Protein AF-A0A091N987-F1 (afdb_monomer)

Structure (mmCIF, N/CA/C/O backbone):
data_AF-A0A091N987-F1
#
_entry.id   AF-A0A091N987-F1
#
loop_
_atom_site.group_PDB
_atom_site.id
_atom_site.type_symbol
_atom_site.label_atom_id
_atom_site.label_alt_id
_atom_site.label_comp_id
_atom_site.label_asym_id
_atom_site.label_entity_id
_atom_site.label_seq_id
_atom_site.pdbx_PDB_ins_code
_atom_site.Cartn_x
_atom_site.Cartn_y
_atom_site.Cartn_z
_atom_site.occupancy
_atom_site.B_iso_or_equiv
_atom_site.auth_seq_id
_atom_site.auth_comp_id
_atom_site.auth_asym_id
_atom_site.auth_atom_id
_atom_site.pdbx_PDB_model_num
ATOM 1 N N . TYR A 1 1 ? -5.502 6.933 13.161 1.00 69.44 1 TYR A N 1
ATOM 2 C CA . TYR A 1 1 ? -4.085 6.944 12.750 1.00 69.44 1 TYR A CA 1
ATOM 3 C C . TYR A 1 1 ? -3.777 5.893 11.693 1.00 69.44 1 TYR A C 1
ATOM 5 O O . TYR A 1 1 ? -3.738 6.288 10.545 1.00 69.44 1 TYR A O 1
ATOM 13 N N . LEU A 1 2 ? -3.686 4.589 11.997 1.00 75.12 2 LEU A N 1
ATOM 14 C CA . LEU A 1 2 ? -3.289 3.563 11.003 1.00 75.12 2 LEU A CA 1
ATOM 15 C C . LEU A 1 2 ? -4.100 3.561 9.692 1.00 75.12 2 LEU A C 1
ATOM 17 O O . LEU A 1 2 ? -3.549 3.370 8.620 1.00 75.12 2 LEU A O 1
ATOM 21 N N . LEU A 1 3 ? -5.414 3.793 9.765 1.00 78.06 3 LEU A N 1
ATOM 22 C CA . LEU A 1 3 ? -6.260 3.843 8.570 1.00 78.06 3 LEU A CA 1
ATOM 23 C C . LEU A 1 3 ? -6.067 5.134 7.753 1.00 78.06 3 LEU A C 1
ATOM 25 O O . LEU A 1 3 ? -6.148 5.104 6.532 1.00 78.06 3 LEU A O 1
ATOM 29 N N . LEU A 1 4 ? -5.785 6.254 8.426 1.00 81.31 4 LEU A N 1
ATOM 30 C CA . LEU A 1 4 ? -5.434 7.509 7.760 1.00 81.31 4 LEU A CA 1
ATOM 31 C C . LEU A 1 4 ? -4.081 7.364 7.058 1.00 81.31 4 LEU A C 1
ATOM 33 O O . LEU A 1 4 ? -3.958 7.756 5.908 1.00 81.31 4 LEU A O 1
ATOM 37 N N . ASP A 1 5 ? -3.113 6.748 7.736 1.00 81.69 5 ASP A N 1
ATOM 38 C CA . ASP A 1 5 ? -1.786 6.449 7.198 1.00 81.69 5 ASP A CA 1
ATOM 39 C C . ASP A 1 5 ? -1.873 5.550 5.957 1.00 81.69 5 ASP A C 1
ATOM 41 O O . ASP A 1 5 ? -1.311 5.877 4.920 1.00 81.69 5 ASP A O 1
ATOM 45 N N . LEU A 1 6 ? -2.703 4.499 6.003 1.00 84.06 6 LEU A N 1
ATOM 46 C CA . LEU A 1 6 ? -2.979 3.644 4.846 1.00 84.06 6 LEU A CA 1
ATOM 47 C C . LEU A 1 6 ? -3.574 4.431 3.662 1.00 84.06 6 LEU A C 1
ATOM 49 O O . LEU A 1 6 ? -3.127 4.269 2.529 1.00 84.06 6 LEU A O 1
ATOM 53 N N . CYS A 1 7 ? -4.555 5.307 3.907 1.00 87.50 7 CYS A N 1
ATOM 54 C CA . CYS A 1 7 ? -5.141 6.152 2.860 1.00 87.50 7 CYS A CA 1
ATOM 55 C C . CYS A 1 7 ? -4.136 7.164 2.288 1.00 87.50 7 CYS A C 1
ATOM 57 O O . CYS A 1 7 ? -4.110 7.377 1.076 1.00 87.50 7 CYS A O 1
ATOM 59 N N . LEU A 1 8 ? -3.310 7.777 3.140 1.00 85.81 8 LEU A N 1
ATOM 60 C CA . LEU A 1 8 ? -2.264 8.711 2.722 1.00 85.81 8 LEU A CA 1
ATOM 61 C C . LEU A 1 8 ? -1.187 8.000 1.903 1.00 85.81 8 LEU A C 1
ATOM 63 O O . LEU A 1 8 ? -0.788 8.518 0.864 1.00 85.81 8 LEU A O 1
ATOM 67 N N . ALA A 1 9 ? -0.762 6.807 2.317 1.00 85.19 9 ALA A N 1
ATOM 68 C CA . ALA A 1 9 ? 0.214 6.001 1.595 1.00 85.19 9 ALA A CA 1
ATOM 69 C C . ALA A 1 9 ? -0.302 5.578 0.210 1.00 85.19 9 ALA A C 1
ATOM 71 O O . ALA A 1 9 ? 0.408 5.736 -0.785 1.00 85.19 9 ALA A O 1
ATOM 72 N N . ASP A 1 10 ? -1.547 5.100 0.113 1.00 88.62 10 ASP A N 1
ATOM 73 C CA . ASP A 1 10 ? -2.155 4.729 -1.171 1.00 88.62 10 ASP A CA 1
ATOM 74 C C . ASP A 1 10 ? -2.411 5.940 -2.082 1.00 88.62 10 ASP A C 1
ATOM 76 O O . ASP A 1 10 ? -2.217 5.859 -3.302 1.00 88.62 10 ASP A O 1
ATOM 80 N N . GLY A 1 11 ? -2.795 7.079 -1.499 1.00 87.50 11 GLY A N 1
ATOM 81 C CA . GLY A 1 11 ? -2.931 8.350 -2.208 1.00 87.50 11 GLY A CA 1
ATOM 82 C C . GLY A 1 11 ? -1.591 8.848 -2.746 1.00 87.50 11 GLY A C 1
ATOM 83 O O . GLY A 1 11 ? -1.483 9.163 -3.930 1.00 87.50 11 GLY A O 1
ATOM 84 N N . LEU A 1 12 ? -0.548 8.836 -1.913 1.00 88.38 12 LEU A N 1
ATOM 85 C CA . LEU A 1 12 ? 0.810 9.229 -2.286 1.00 88.38 12 LEU A CA 1
ATOM 86 C C . LEU A 1 12 ? 1.377 8.321 -3.380 1.00 88.38 12 LEU A C 1
ATOM 88 O O . LEU A 1 12 ? 1.923 8.819 -4.363 1.00 88.38 12 LEU A O 1
ATOM 92 N N . ARG A 1 13 ? 1.196 7.000 -3.262 1.00 87.88 13 ARG A N 1
ATOM 93 C CA . ARG A 1 13 ? 1.586 6.035 -4.300 1.00 87.88 13 ARG A CA 1
ATOM 94 C C . ARG A 1 13 ? 0.896 6.340 -5.626 1.00 87.88 13 ARG A C 1
ATOM 96 O O . ARG A 1 13 ? 1.547 6.329 -6.670 1.00 87.88 13 ARG A O 1
ATOM 103 N N . SER A 1 14 ? -0.408 6.605 -5.590 1.00 89.44 14 SER A N 1
ATOM 104 C CA . SER A 1 14 ? -1.183 6.928 -6.789 1.00 89.44 14 SER A CA 1
ATOM 105 C C . SER A 1 14 ? -0.692 8.232 -7.408 1.00 89.44 14 SER A C 1
ATOM 107 O O . SER A 1 14 ? -0.330 8.238 -8.575 1.00 89.44 14 SER A O 1
ATOM 109 N N . LEU A 1 15 ? -0.542 9.301 -6.629 1.00 89.06 15 LEU A N 1
ATOM 110 C CA . LEU A 1 15 ? -0.019 10.580 -7.119 1.00 89.06 15 LEU A CA 1
ATOM 111 C C . LEU A 1 15 ? 1.391 10.455 -7.713 1.00 89.06 15 LEU A C 1
ATOM 113 O O . LEU A 1 15 ? 1.663 11.020 -8.770 1.00 89.06 15 LEU A O 1
ATOM 117 N N . ALA A 1 16 ? 2.274 9.692 -7.067 1.00 86.69 16 ALA A N 1
ATOM 118 C CA . ALA A 1 16 ? 3.661 9.545 -7.493 1.00 86.69 16 ALA A CA 1
ATOM 119 C C . ALA A 1 16 ? 3.829 8.640 -8.722 1.00 86.69 16 ALA A C 1
ATOM 121 O O . ALA A 1 16 ? 4.692 8.908 -9.550 1.00 86.69 16 ALA A O 1
ATOM 122 N N . CYS A 1 17 ? 3.043 7.564 -8.851 1.00 86.56 17 CYS A N 1
ATOM 123 C CA . CYS A 1 17 ? 3.271 6.537 -9.876 1.00 86.56 17 CYS A CA 1
ATOM 124 C C . CYS A 1 17 ? 2.273 6.601 -11.042 1.00 86.56 17 CYS A C 1
ATOM 126 O O . CYS A 1 17 ? 2.644 6.310 -12.179 1.00 86.56 17 CYS A O 1
ATOM 128 N N . PHE A 1 18 ? 1.021 6.992 -10.790 1.00 88.81 18 PHE A N 1
ATOM 129 C CA . PHE A 1 18 ? -0.044 7.028 -11.795 1.00 88.81 18 PHE A CA 1
ATOM 130 C C . PHE A 1 18 ? 0.274 7.879 -13.036 1.00 88.81 18 PHE A C 1
ATOM 132 O O . PHE A 1 18 ? 0.099 7.357 -14.138 1.00 88.81 18 PHE A O 1
ATOM 139 N N . PRO A 1 19 ? 0.766 9.135 -12.932 1.00 88.56 19 PRO A N 1
ATOM 140 C CA . PRO A 1 19 ? 1.016 9.953 -14.121 1.00 88.56 19 PRO A CA 1
ATOM 141 C C . PRO A 1 19 ? 2.066 9.318 -15.040 1.00 88.56 19 PRO A C 1
ATOM 143 O O . PRO A 1 19 ? 1.874 9.257 -16.252 1.00 88.56 19 PRO A O 1
ATOM 146 N N . PHE A 1 20 ? 3.135 8.758 -14.473 1.00 86.62 20 PHE A N 1
ATOM 147 C CA . PHE A 1 20 ? 4.188 8.109 -15.253 1.00 86.62 20 PHE A CA 1
ATOM 148 C C . PHE A 1 20 ? 3.725 6.802 -15.900 1.00 86.62 20 PHE A C 1
ATOM 150 O O . PHE A 1 20 ? 4.054 6.535 -17.057 1.00 86.62 20 PHE A O 1
ATOM 157 N N . VAL A 1 21 ? 2.932 5.998 -15.185 1.00 86.38 21 VAL A N 1
ATOM 158 C CA . VAL A 1 21 ? 2.343 4.773 -15.745 1.00 86.38 21 VAL A CA 1
ATOM 159 C C . VAL A 1 21 ? 1.379 5.120 -16.881 1.00 86.38 21 VAL A C 1
ATOM 161 O O . VAL A 1 21 ? 1.446 4.504 -17.943 1.00 86.38 21 VAL A O 1
ATOM 164 N N . MET A 1 22 ? 0.545 6.147 -16.712 1.00 86.94 22 MET A N 1
ATOM 165 C CA . MET A 1 22 ? -0.399 6.595 -17.737 1.00 86.94 22 MET A CA 1
ATOM 166 C C . MET A 1 22 ? 0.312 7.078 -19.010 1.00 86.94 22 MET A C 1
ATOM 168 O O . MET A 1 22 ? -0.078 6.704 -20.119 1.00 86.94 22 MET A O 1
ATOM 172 N N . LEU A 1 23 ? 1.395 7.852 -18.871 1.00 85.75 23 LEU A N 1
ATOM 173 C CA . LEU A 1 23 ? 2.216 8.280 -20.011 1.00 85.75 23 LEU A CA 1
ATOM 174 C C . LEU A 1 23 ? 2.894 7.094 -20.719 1.00 85.75 23 LEU A C 1
ATOM 176 O O . LEU A 1 23 ? 2.969 7.076 -21.952 1.00 85.75 23 LEU A O 1
ATOM 180 N N . SER A 1 24 ? 3.344 6.086 -19.968 1.00 85.00 24 SER A N 1
ATOM 181 C CA . SER A 1 24 ? 3.941 4.874 -20.542 1.00 85.00 24 SER A CA 1
ATOM 182 C C . SER A 1 24 ? 2.921 4.044 -21.329 1.00 85.00 24 SER A C 1
ATOM 184 O O . SER A 1 24 ? 3.224 3.582 -22.429 1.00 85.00 24 SER A O 1
ATOM 186 N N . VAL A 1 25 ? 1.689 3.913 -20.826 1.00 85.31 25 VAL A N 1
ATOM 187 C CA . VAL A 1 25 ? 0.603 3.218 -21.538 1.00 85.31 25 VAL A CA 1
ATOM 188 C C . VAL A 1 25 ? 0.228 3.961 -22.822 1.00 85.31 25 VAL A C 1
ATOM 190 O O . VAL A 1 25 ? 0.094 3.331 -23.871 1.00 85.31 25 VAL A O 1
ATOM 193 N N . ARG A 1 26 ? 0.134 5.299 -22.780 1.00 85.06 26 ARG A N 1
ATOM 194 C CA . ARG A 1 26 ? -0.160 6.125 -23.967 1.00 85.06 26 ARG A CA 1
ATOM 195 C C . ARG A 1 26 ? 0.921 6.021 -25.047 1.00 85.06 26 ARG A C 1
ATOM 197 O O . ARG A 1 26 ? 0.608 6.115 -26.227 1.00 85.06 26 ARG A O 1
ATOM 204 N N . SER A 1 27 ? 2.168 5.790 -24.647 1.00 82.75 27 SER A N 1
ATOM 205 C CA . SER A 1 27 ? 3.315 5.623 -25.550 1.00 82.75 27 SER A CA 1
ATOM 206 C C . SER A 1 27 ? 3.473 4.187 -26.079 1.00 82.75 27 SER A C 1
ATOM 208 O O . SER A 1 27 ? 4.545 3.821 -26.554 1.00 82.75 27 SER A O 1
ATOM 210 N N . GLY A 1 28 ? 2.441 3.341 -25.969 1.00 78.25 28 GLY A N 1
ATOM 211 C CA . GLY A 1 28 ? 2.478 1.961 -26.466 1.00 78.25 28 GLY A CA 1
ATOM 212 C C . GLY A 1 28 ? 3.362 1.028 -25.633 1.00 78.25 28 GLY A C 1
ATOM 213 O O . GLY A 1 28 ? 4.026 0.159 -26.189 1.00 78.25 28 GLY A O 1
ATOM 214 N N . ALA A 1 29 ? 3.405 1.225 -24.309 1.00 71.50 29 ALA A N 1
ATOM 215 C CA . ALA A 1 29 ? 4.274 0.504 -23.369 1.00 71.50 29 ALA A CA 1
ATOM 216 C C . ALA A 1 29 ? 5.789 0.724 -23.579 1.00 71.50 29 ALA A C 1
ATOM 218 O O . ALA A 1 29 ? 6.605 0.067 -22.929 1.00 71.50 29 ALA A O 1
ATOM 219 N N . ALA A 1 30 ? 6.181 1.684 -24.423 1.00 75.75 30 ALA A N 1
ATOM 220 C CA . ALA A 1 30 ? 7.545 2.195 -24.466 1.00 75.75 30 ALA A CA 1
ATOM 221 C C . ALA A 1 30 ? 7.786 3.171 -23.299 1.00 75.75 30 ALA A C 1
ATOM 223 O O . ALA A 1 30 ? 6.877 3.885 -22.869 1.00 75.75 30 ALA A O 1
ATOM 224 N N . TRP A 1 31 ? 9.010 3.198 -22.763 1.00 80.94 31 TRP A N 1
ATOM 225 C CA . TRP A 1 31 ? 9.389 4.074 -21.651 1.00 80.94 31 TRP A CA 1
ATOM 226 C C . TRP A 1 31 ? 10.141 5.324 -22.149 1.00 80.94 31 TRP A C 1
ATOM 228 O O . TRP A 1 31 ? 11.323 5.211 -22.480 1.00 80.94 31 TRP A O 1
ATOM 238 N N . PRO A 1 32 ? 9.514 6.519 -22.180 1.00 78.81 32 PRO A N 1
ATOM 239 C CA . PRO A 1 32 ? 10.134 7.716 -22.759 1.00 78.81 32 PRO A CA 1
ATOM 240 C C . PRO A 1 32 ? 11.010 8.511 -21.772 1.00 78.81 32 PRO A C 1
ATOM 242 O O . PRO A 1 32 ? 11.855 9.293 -22.191 1.00 78.81 32 PRO A O 1
ATOM 245 N N . HIS A 1 33 ? 10.859 8.315 -20.456 1.00 79.38 33 HIS A N 1
ATOM 246 C CA . HIS A 1 33 ? 11.466 9.169 -19.416 1.00 79.38 33 HIS A CA 1
ATOM 247 C C . HIS A 1 33 ? 12.903 8.780 -19.011 1.00 79.38 33 HIS A C 1
ATOM 249 O O . HIS A 1 33 ? 13.384 9.178 -17.947 1.00 79.38 33 HIS A O 1
ATOM 255 N N . GLY A 1 34 ? 13.583 7.969 -19.825 1.00 81.69 34 GLY A N 1
ATOM 256 C CA . GLY A 1 34 ? 14.953 7.515 -19.581 1.00 81.69 34 GLY A CA 1
ATOM 257 C C . GLY A 1 34 ? 15.096 6.383 -18.542 1.00 81.69 34 GLY A C 1
ATOM 258 O O . GLY A 1 34 ? 14.175 6.091 -17.773 1.00 81.69 34 GLY A O 1
ATOM 259 N N . PRO A 1 35 ? 16.264 5.716 -18.491 1.00 77.44 35 PRO A N 1
ATOM 260 C CA . PRO A 1 35 ? 16.459 4.476 -17.731 1.00 77.44 35 PRO A CA 1
ATOM 261 C C . PRO A 1 35 ? 16.496 4.670 -16.208 1.00 77.44 35 PRO A C 1
ATOM 263 O O . PRO A 1 35 ? 16.167 3.742 -15.469 1.00 77.44 35 PRO A O 1
ATOM 266 N N . LEU A 1 36 ? 16.892 5.852 -15.721 1.00 77.50 36 LEU A N 1
ATOM 267 C CA . LEU A 1 36 ? 16.917 6.161 -14.287 1.00 77.50 36 LEU A CA 1
ATOM 268 C C . LEU A 1 36 ? 15.492 6.218 -13.721 1.00 77.50 36 LEU A C 1
ATOM 270 O O . LEU A 1 36 ? 15.192 5.542 -12.740 1.00 77.50 36 LEU A O 1
ATOM 274 N N . SER A 1 37 ? 14.602 6.954 -14.388 1.00 79.75 37 SER A N 1
ATOM 275 C CA . SER A 1 37 ? 13.204 7.134 -13.983 1.00 79.75 37 SER A CA 1
ATOM 276 C C . SER A 1 37 ? 12.448 5.806 -13.927 1.00 79.75 37 SER A C 1
ATOM 278 O O . SER A 1 37 ? 11.686 5.575 -12.993 1.00 79.75 37 SER A O 1
ATOM 280 N N . CYS A 1 38 ? 12.717 4.892 -14.870 1.00 82.69 38 CYS A N 1
ATOM 281 C CA . CYS A 1 38 ? 12.143 3.543 -14.861 1.00 82.69 38 CYS A CA 1
ATOM 282 C C . CYS A 1 38 ? 12.546 2.759 -13.602 1.00 82.69 38 CYS A C 1
ATOM 284 O O . CYS A 1 38 ? 11.712 2.097 -12.987 1.00 82.69 38 CYS A O 1
ATOM 286 N N . LYS A 1 39 ? 13.824 2.833 -13.207 1.00 78.69 39 LYS A N 1
ATOM 287 C CA . LYS A 1 39 ? 14.345 2.132 -12.023 1.00 78.69 39 LYS A CA 1
ATOM 288 C C . LYS A 1 39 ? 13.800 2.729 -10.731 1.00 78.69 39 LYS A C 1
ATOM 290 O O . LYS A 1 39 ? 13.402 1.982 -9.843 1.00 78.69 39 LYS A O 1
ATOM 295 N N . VAL A 1 40 ? 13.758 4.059 -10.641 1.00 81.88 40 VAL A N 1
ATOM 296 C CA . VAL A 1 40 ? 13.227 4.770 -9.470 1.00 81.88 40 VAL A CA 1
ATOM 297 C C . VAL A 1 40 ? 11.745 4.460 -9.278 1.00 81.88 40 VAL A C 1
ATOM 299 O O . VAL A 1 40 ? 11.340 4.128 -8.169 1.00 81.88 40 VAL A O 1
ATOM 302 N N . LEU A 1 41 ? 10.938 4.489 -10.341 1.00 83.56 41 LEU A N 1
ATOM 303 C CA . LEU A 1 41 ? 9.511 4.175 -10.234 1.00 83.56 41 LEU A CA 1
ATOM 304 C C . LEU A 1 41 ? 9.246 2.706 -9.913 1.00 83.56 41 LEU A C 1
ATOM 306 O O . LEU A 1 41 ? 8.360 2.423 -9.110 1.00 83.56 41 LEU A O 1
ATOM 310 N N . ALA A 1 42 ? 10.035 1.777 -10.460 1.00 80.62 42 ALA A N 1
ATOM 311 C CA . ALA A 1 42 ? 9.957 0.372 -10.068 1.00 80.62 42 ALA A CA 1
ATOM 312 C C . ALA A 1 42 ? 10.285 0.182 -8.575 1.00 80.62 42 ALA A C 1
ATOM 314 O O . ALA A 1 42 ? 9.558 -0.517 -7.870 1.00 80.62 42 ALA A O 1
ATOM 315 N N . PHE A 1 43 ? 11.329 0.851 -8.075 1.00 80.56 43 PHE A N 1
ATOM 316 C CA . PHE A 1 43 ? 11.697 0.825 -6.659 1.00 80.56 43 PHE A CA 1
ATOM 317 C C . PHE A 1 43 ? 10.599 1.406 -5.762 1.00 80.56 43 PHE A C 1
ATOM 319 O O . PHE A 1 43 ? 10.200 0.771 -4.788 1.00 80.56 43 PHE A O 1
ATOM 326 N N . LEU A 1 44 ? 10.077 2.587 -6.107 1.00 81.88 44 LEU A N 1
ATOM 327 C CA . LEU A 1 44 ? 9.007 3.238 -5.352 1.00 81.88 44 LEU A CA 1
ATOM 328 C C . LEU A 1 44 ? 7.741 2.377 -5.319 1.00 81.88 44 LEU A C 1
ATOM 330 O O . LEU A 1 44 ? 7.153 2.207 -4.255 1.00 81.88 44 LEU A O 1
ATOM 334 N N . ALA A 1 45 ? 7.347 1.778 -6.445 1.00 82.38 45 ALA A N 1
ATOM 335 C CA . ALA A 1 45 ? 6.184 0.895 -6.506 1.00 82.38 45 ALA A CA 1
ATOM 336 C C . ALA A 1 45 ? 6.322 -0.316 -5.566 1.00 82.38 45 ALA A C 1
ATOM 338 O O . ALA A 1 45 ? 5.376 -0.657 -4.852 1.00 82.38 45 ALA A O 1
ATOM 339 N N . VAL A 1 46 ? 7.508 -0.932 -5.521 1.00 80.50 46 VAL A N 1
ATOM 340 C CA . VAL A 1 46 ? 7.811 -2.046 -4.610 1.00 80.50 46 VAL A CA 1
ATOM 341 C C . VAL A 1 46 ? 7.798 -1.580 -3.153 1.00 80.50 46 VAL A C 1
ATOM 343 O O . VAL A 1 46 ? 7.165 -2.218 -2.313 1.00 80.50 46 VAL A O 1
ATOM 346 N N . LEU A 1 47 ? 8.427 -0.443 -2.852 1.00 81.81 47 LEU A N 1
ATOM 347 C CA . LEU A 1 47 ? 8.460 0.124 -1.505 1.00 81.81 47 LEU A CA 1
ATOM 348 C C . LEU A 1 47 ? 7.049 0.403 -0.970 1.00 81.81 47 LEU A C 1
ATOM 350 O O . LEU A 1 47 ? 6.717 -0.028 0.134 1.00 81.81 47 LEU A O 1
ATOM 354 N N . PHE A 1 48 ? 6.199 1.067 -1.759 1.00 83.62 48 PHE A N 1
ATOM 355 C CA . PHE A 1 48 ? 4.820 1.352 -1.361 1.00 83.62 48 PHE A CA 1
ATOM 356 C C . PHE A 1 48 ? 3.980 0.075 -1.201 1.00 83.62 48 PHE A C 1
ATOM 358 O O . PHE A 1 48 ? 3.145 0.013 -0.302 1.00 83.62 48 PHE A O 1
ATOM 365 N N . CYS A 1 49 ? 4.215 -0.959 -2.017 1.00 82.12 49 CYS A N 1
ATOM 366 C CA . CYS A 1 49 ? 3.567 -2.265 -1.855 1.00 82.12 49 CYS A CA 1
ATOM 367 C C . CYS A 1 49 ? 3.919 -2.910 -0.508 1.00 82.12 49 CYS A C 1
ATOM 369 O O . CYS A 1 49 ? 3.032 -3.351 0.225 1.00 82.12 49 CYS A O 1
ATOM 371 N N . PHE A 1 50 ? 5.210 -2.964 -0.172 1.00 82.44 50 PHE A N 1
ATOM 372 C CA . PHE A 1 50 ? 5.670 -3.527 1.098 1.00 82.44 50 PHE A CA 1
ATOM 373 C C . PHE A 1 50 ? 5.158 -2.725 2.294 1.00 82.44 50 PHE A C 1
ATOM 375 O O . PHE A 1 50 ? 4.722 -3.309 3.285 1.00 82.44 50 PHE A O 1
ATOM 382 N N . HIS A 1 51 ? 5.151 -1.398 2.175 1.00 82.50 51 HIS A N 1
ATOM 383 C CA . HIS A 1 51 ? 4.578 -0.504 3.171 1.00 82.50 51 HIS A CA 1
ATOM 384 C C . HIS A 1 51 ? 3.088 -0.812 3.404 1.00 82.50 51 HIS A C 1
ATOM 386 O O . HIS A 1 51 ? 2.685 -1.079 4.534 1.00 82.50 51 HIS A O 1
ATOM 392 N N . ALA A 1 52 ? 2.275 -0.878 2.345 1.00 84.88 52 ALA A N 1
ATOM 393 C CA . ALA A 1 52 ? 0.853 -1.207 2.462 1.00 84.88 52 ALA A CA 1
ATOM 394 C C . ALA A 1 52 ? 0.621 -2.594 3.093 1.00 84.88 52 ALA A C 1
ATOM 396 O O . ALA A 1 52 ? -0.193 -2.727 4.007 1.00 84.88 52 ALA A O 1
ATOM 397 N N . ALA A 1 53 ? 1.378 -3.616 2.678 1.00 85.12 53 ALA A N 1
ATOM 398 C CA . ALA A 1 53 ? 1.285 -4.959 3.254 1.00 85.12 53 ALA A CA 1
ATOM 399 C C . ALA A 1 53 ? 1.628 -4.978 4.755 1.00 85.12 53 ALA A C 1
ATOM 401 O O . ALA A 1 53 ? 0.921 -5.605 5.550 1.00 85.12 53 ALA A O 1
ATOM 402 N N . PHE A 1 54 ? 2.674 -4.255 5.163 1.00 83.81 54 PHE A N 1
ATOM 403 C CA . PHE A 1 54 ? 3.050 -4.149 6.570 1.00 83.81 54 PHE A CA 1
ATOM 404 C C . PHE A 1 54 ? 2.013 -3.372 7.391 1.00 83.81 54 PHE A C 1
ATOM 406 O O . PHE A 1 54 ? 1.655 -3.813 8.482 1.00 83.81 54 PHE A O 1
ATOM 413 N N . LEU A 1 55 ? 1.457 -2.274 6.865 1.00 82.88 55 LEU A N 1
ATOM 414 C CA . LEU A 1 55 ? 0.364 -1.557 7.535 1.00 82.88 55 LEU A CA 1
ATOM 415 C C . LEU A 1 55 ? -0.847 -2.458 7.764 1.00 82.88 55 LEU A C 1
ATOM 417 O O . LEU A 1 55 ? -1.407 -2.449 8.860 1.00 82.88 55 LEU A O 1
ATOM 421 N N . LEU A 1 56 ? -1.234 -3.263 6.772 1.00 85.31 56 LEU A N 1
ATOM 422 C CA . LEU A 1 56 ? -2.340 -4.213 6.913 1.00 85.31 56 LEU A CA 1
ATOM 423 C C . LEU A 1 56 ? -2.051 -5.270 7.983 1.00 85.31 56 LEU A C 1
ATOM 425 O O . LEU A 1 56 ? -2.934 -5.592 8.783 1.00 85.31 56 LEU A O 1
ATOM 429 N N . PHE A 1 57 ? -0.812 -5.758 8.059 1.00 86.50 57 PHE A N 1
ATOM 430 C CA . PHE A 1 57 ? -0.381 -6.652 9.130 1.00 86.50 57 PHE A CA 1
ATOM 431 C C . PHE A 1 57 ? -0.466 -5.978 10.509 1.00 86.50 57 PHE A C 1
ATOM 433 O O . PHE A 1 57 ? -1.095 -6.518 11.422 1.00 86.50 57 PHE A O 1
ATOM 440 N N . CYS A 1 58 ? 0.084 -4.771 10.664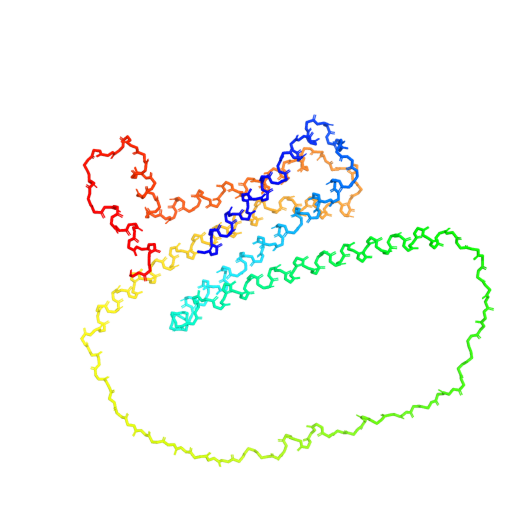 1.00 82.88 58 CYS A N 1
ATOM 441 C CA . CYS A 1 58 ? 0.022 -4.007 11.912 1.00 82.88 58 CYS A CA 1
ATOM 442 C C . CYS A 1 58 ? -1.412 -3.693 12.337 1.00 82.88 58 CYS A C 1
ATOM 444 O O . CYS A 1 58 ? -1.738 -3.770 13.524 1.00 82.88 58 CYS A O 1
ATOM 446 N N . VAL A 1 59 ? -2.286 -3.368 11.385 1.00 84.06 59 VAL A N 1
ATOM 447 C CA . VAL A 1 59 ? -3.723 -3.199 11.613 1.00 84.06 59 VAL A CA 1
ATOM 448 C C . VAL A 1 59 ? -4.333 -4.500 12.134 1.00 84.06 59 VAL A C 1
ATOM 450 O O . VAL A 1 59 ? -5.048 -4.461 13.137 1.00 84.06 59 VAL A O 1
ATOM 453 N N . GLY A 1 60 ? -4.011 -5.642 11.521 1.00 84.44 60 GLY A N 1
ATOM 454 C CA . GLY A 1 60 ? -4.447 -6.964 11.972 1.00 84.44 60 GLY A CA 1
ATOM 455 C C . GLY A 1 60 ? -4.029 -7.261 13.412 1.00 84.44 60 GLY A C 1
ATOM 456 O O . GLY A 1 60 ? -4.880 -7.577 14.244 1.00 84.44 60 GLY A O 1
ATOM 457 N N . VAL A 1 61 ? -2.749 -7.061 13.741 1.00 83.69 61 VAL A N 1
ATOM 458 C CA . VAL A 1 61 ? -2.217 -7.234 15.105 1.00 83.69 61 VAL A CA 1
ATOM 459 C C . VAL A 1 61 ? -2.897 -6.278 16.085 1.00 83.69 61 VAL A C 1
ATOM 461 O O . VAL A 1 61 ? -3.335 -6.691 17.154 1.00 83.69 61 VAL A O 1
ATOM 464 N N . THR A 1 62 ? -3.054 -5.008 15.716 1.00 80.25 62 THR A N 1
ATOM 465 C CA . THR A 1 62 ? -3.714 -3.995 16.552 1.00 80.25 62 THR A CA 1
ATOM 466 C C . THR A 1 62 ? -5.155 -4.394 16.868 1.00 80.25 62 THR A C 1
ATOM 468 O O . THR A 1 62 ? -5.575 -4.300 18.021 1.00 80.25 62 THR A O 1
ATOM 471 N N . ARG A 1 63 ? -5.916 -4.862 15.868 1.00 84.50 63 ARG A N 1
ATOM 472 C CA . ARG A 1 63 ? -7.303 -5.314 16.062 1.00 84.50 63 ARG A CA 1
ATOM 473 C C . ARG A 1 63 ? -7.376 -6.606 16.869 1.00 84.50 63 ARG A C 1
ATOM 475 O O . ARG A 1 63 ? -8.236 -6.723 17.737 1.00 84.50 63 ARG A O 1
ATOM 482 N N . TYR A 1 64 ? -6.461 -7.542 16.634 1.00 83.88 64 TYR A N 1
ATOM 483 C CA . TYR A 1 64 ? -6.358 -8.761 17.431 1.00 83.88 64 TYR A CA 1
ATOM 484 C C . TYR A 1 64 ? -6.107 -8.437 18.908 1.00 83.88 64 TYR A C 1
ATOM 486 O O . TYR A 1 64 ? -6.844 -8.903 19.774 1.00 83.88 64 TYR A O 1
ATOM 494 N N . MET A 1 65 ? -5.136 -7.567 19.198 1.00 81.62 65 MET A N 1
ATOM 495 C CA . MET A 1 65 ? -4.813 -7.146 20.564 1.00 81.62 65 MET A CA 1
ATOM 496 C C . MET A 1 65 ? -5.969 -6.388 21.228 1.00 81.62 65 MET A C 1
ATOM 498 O O . MET A 1 65 ? -6.194 -6.566 22.423 1.00 81.62 65 MET A O 1
ATOM 502 N N . ALA A 1 66 ? -6.735 -5.597 20.468 1.00 78.75 66 ALA A N 1
ATOM 503 C CA . ALA A 1 66 ? -7.925 -4.913 20.975 1.00 78.75 66 ALA A CA 1
ATOM 504 C C . ALA A 1 66 ? -9.029 -5.892 21.421 1.00 78.75 66 ALA A C 1
ATOM 506 O O . ALA A 1 66 ? -9.676 -5.653 22.438 1.00 78.75 66 ALA A O 1
ATOM 507 N N . ILE A 1 67 ? -9.221 -7.005 20.701 1.00 80.06 67 ILE A N 1
ATOM 508 C CA . ILE A 1 67 ? -10.271 -7.997 20.995 1.00 80.06 67 ILE A CA 1
ATOM 509 C C . ILE A 1 67 ? -9.806 -9.016 22.045 1.00 80.06 67 ILE A C 1
ATOM 511 O O . ILE A 1 67 ? -10.511 -9.254 23.023 1.00 80.06 67 ILE A O 1
ATOM 515 N N . ALA A 1 68 ? -8.625 -9.613 21.863 1.00 80.75 68 ALA A N 1
ATOM 516 C CA . ALA A 1 68 ? -8.106 -10.668 22.736 1.00 80.75 68 ALA A CA 1
ATOM 517 C C . ALA A 1 68 ? -7.620 -10.127 24.091 1.00 80.75 68 ALA A C 1
ATOM 519 O O . ALA A 1 68 ? -7.768 -10.783 25.122 1.00 80.75 68 ALA A O 1
ATOM 520 N N . HIS A 1 69 ? -7.067 -8.910 24.109 1.00 78.94 69 HIS A N 1
ATOM 521 C CA . HIS A 1 69 ? -6.472 -8.299 25.297 1.00 78.94 69 HIS A CA 1
ATOM 522 C C . HIS A 1 69 ? -6.917 -6.840 25.488 1.00 78.94 69 HIS A C 1
ATOM 524 O O . HIS A 1 69 ? -6.093 -5.951 25.714 1.00 78.94 69 HIS A O 1
ATOM 530 N N . HIS A 1 70 ? -8.234 -6.592 25.478 1.00 73.75 70 HIS A N 1
ATOM 531 C CA . HIS A 1 70 ? -8.839 -5.253 25.625 1.00 73.75 70 HIS A CA 1
ATOM 532 C C . HIS A 1 70 ? -8.253 -4.424 26.789 1.00 73.75 70 HIS A C 1
ATOM 534 O O . HIS A 1 70 ? -7.849 -3.277 26.601 1.00 73.75 70 HIS A O 1
ATOM 540 N N . ARG A 1 71 ? -8.077 -5.031 27.978 1.00 70.69 71 ARG A N 1
ATOM 541 C CA . ARG A 1 71 ? -7.494 -4.350 29.157 1.00 70.69 71 ARG A CA 1
ATOM 542 C C . ARG A 1 71 ? -6.036 -3.915 28.972 1.00 70.69 71 ARG A C 1
ATOM 544 O O . ARG A 1 71 ? -5.623 -2.912 29.550 1.00 70.69 71 ARG A O 1
ATOM 551 N N . PHE A 1 72 ? -5.249 -4.669 28.208 1.00 71.25 72 PHE A N 1
ATOM 552 C CA . PHE A 1 72 ? -3.860 -4.319 27.904 1.00 71.25 72 PHE A CA 1
ATOM 553 C C . PHE A 1 72 ? -3.800 -3.227 26.834 1.00 71.25 72 PHE A C 1
ATOM 555 O O . PHE A 1 72 ? -3.021 -2.281 26.956 1.00 71.25 72 PHE A O 1
ATOM 562 N N . TYR A 1 73 ? -4.672 -3.331 25.829 1.00 70.81 73 TYR A N 1
ATOM 563 C CA . TYR A 1 73 ? -4.793 -2.356 24.754 1.00 70.81 73 TYR A CA 1
ATOM 564 C C . TYR A 1 73 ? -5.105 -0.955 25.304 1.00 70.81 73 TYR A C 1
ATOM 566 O O . TYR A 1 73 ? -4.340 -0.023 25.062 1.00 70.81 73 TYR A O 1
ATOM 574 N N . ALA A 1 74 ? -6.137 -0.813 26.143 1.00 68.19 74 ALA A N 1
ATOM 575 C CA . ALA A 1 74 ? -6.549 0.486 26.688 1.00 68.19 74 ALA A CA 1
ATOM 576 C C . ALA A 1 74 ? -5.455 1.204 27.506 1.00 68.19 74 ALA A C 1
ATOM 578 O O . ALA A 1 74 ? -5.424 2.430 27.553 1.00 68.19 74 ALA A O 1
ATOM 579 N N . LYS A 1 75 ? -4.536 0.461 28.143 1.00 68.38 75 LYS A N 1
ATOM 580 C CA . LYS A 1 75 ? -3.523 1.034 29.047 1.00 68.38 75 LYS A CA 1
ATOM 581 C C . LYS A 1 75 ? -2.179 1.342 28.373 1.00 68.38 75 LYS A C 1
ATOM 583 O O . LYS A 1 75 ? -1.398 2.106 28.931 1.00 68.38 75 LYS A O 1
ATOM 588 N N . ARG A 1 76 ? -1.862 0.722 27.227 1.00 66.06 76 ARG A N 1
ATOM 589 C CA . ARG A 1 76 ? -0.481 0.695 26.694 1.00 66.06 76 ARG A CA 1
ATOM 590 C C . ARG A 1 76 ? -0.330 1.058 25.209 1.00 66.06 76 ARG A C 1
ATOM 592 O O . ARG A 1 76 ? 0.792 1.307 24.782 1.00 66.06 76 ARG A O 1
ATOM 599 N N . MET A 1 77 ? -1.412 1.109 24.424 1.00 63.91 77 MET A N 1
ATOM 600 C CA . MET A 1 77 ? -1.349 1.140 22.944 1.00 63.91 77 MET A CA 1
ATOM 601 C C . MET A 1 77 ? -1.430 2.519 22.262 1.00 63.91 77 MET A C 1
ATOM 603 O O . MET A 1 77 ? -1.636 2.570 21.052 1.00 63.91 77 MET A O 1
ATOM 607 N N . THR A 1 78 ? -1.281 3.648 22.956 1.00 66.44 78 THR A N 1
ATOM 608 C CA . THR A 1 78 ? -1.592 4.954 22.334 1.00 66.44 78 THR A CA 1
ATOM 609 C C . THR A 1 78 ? -0.415 5.645 21.633 1.00 66.44 78 THR A C 1
ATOM 611 O O . THR A 1 78 ? -0.636 6.266 20.599 1.00 66.44 78 THR A O 1
ATOM 614 N N . GLY A 1 79 ? 0.829 5.507 22.116 1.00 66.44 79 GLY A N 1
ATOM 615 C CA . GLY A 1 79 ? 1.993 6.219 21.542 1.00 66.44 79 GLY A CA 1
ATOM 616 C C . GLY A 1 79 ? 3.101 5.320 20.984 1.00 66.44 79 GLY A C 1
ATOM 617 O O . GLY A 1 79 ? 3.502 5.451 19.828 1.00 66.44 79 GLY A O 1
ATOM 618 N N . TRP A 1 80 ? 3.572 4.364 21.788 1.00 68.00 80 TRP A N 1
ATOM 619 C CA . TRP A 1 80 ? 4.727 3.520 21.453 1.00 68.00 80 TRP A CA 1
ATOM 620 C C . TRP A 1 80 ? 4.515 2.643 20.225 1.00 68.00 80 TRP A C 1
ATOM 622 O O . TRP A 1 80 ? 5.449 2.429 19.463 1.00 68.00 80 TRP A O 1
ATOM 632 N N . THR A 1 81 ? 3.293 2.171 19.999 1.00 70.81 81 THR A N 1
ATOM 633 C CA . THR A 1 81 ? 2.971 1.342 18.836 1.00 70.81 81 THR A CA 1
ATOM 634 C C . THR A 1 81 ? 3.112 2.130 17.543 1.00 70.81 81 THR A C 1
ATOM 636 O O . THR A 1 81 ? 3.681 1.611 16.596 1.00 70.81 81 THR A O 1
ATOM 639 N N . CYS A 1 82 ? 2.670 3.392 17.521 1.00 70.69 82 CYS A N 1
ATOM 640 C CA . CYS A 1 82 ? 2.801 4.265 16.354 1.00 70.69 82 CYS A CA 1
ATOM 641 C C . CYS A 1 82 ? 4.280 4.553 16.041 1.00 70.69 82 CYS A C 1
ATOM 643 O O . CYS A 1 82 ? 4.720 4.420 14.898 1.00 70.69 82 CYS A O 1
ATOM 645 N N . LEU A 1 83 ? 5.069 4.860 17.078 1.00 75.31 83 LEU A N 1
ATOM 646 C CA . LEU A 1 83 ? 6.508 5.086 16.945 1.00 75.31 83 LEU A CA 1
ATOM 647 C C . LEU A 1 83 ? 7.249 3.817 16.496 1.00 75.31 83 LEU A C 1
ATOM 649 O O . LEU A 1 83 ? 8.110 3.886 15.625 1.00 75.31 83 LEU A O 1
ATOM 653 N N . ALA A 1 84 ? 6.884 2.655 17.039 1.00 72.19 84 ALA A N 1
ATOM 654 C CA . ALA A 1 84 ? 7.453 1.371 16.645 1.00 72.19 84 ALA A CA 1
ATOM 655 C C . ALA A 1 84 ? 7.080 0.997 15.203 1.00 72.19 84 ALA A C 1
ATOM 657 O O . ALA A 1 84 ? 7.942 0.532 14.459 1.00 72.19 84 ALA A O 1
ATOM 658 N N . THR A 1 85 ? 5.835 1.243 14.774 1.00 72.50 85 THR A N 1
ATOM 659 C CA . THR A 1 85 ? 5.430 1.029 13.377 1.00 72.50 85 THR A CA 1
ATOM 660 C C . THR A 1 85 ? 6.180 1.960 12.436 1.00 72.50 85 THR A C 1
ATOM 662 O O . THR A 1 85 ? 6.705 1.493 11.432 1.00 72.50 85 THR A O 1
ATOM 665 N N . LEU A 1 86 ? 6.316 3.245 12.777 1.00 75.56 86 LEU A N 1
ATOM 666 C CA . LEU A 1 86 ? 7.070 4.207 11.973 1.00 75.56 86 LEU A CA 1
ATOM 667 C C . LEU A 1 86 ? 8.561 3.836 11.899 1.00 75.56 86 LEU A C 1
ATOM 669 O O . LEU A 1 86 ? 9.153 3.854 10.823 1.00 75.56 86 LEU A O 1
ATOM 673 N N . GLY A 1 87 ? 9.157 3.441 13.025 1.00 78.94 87 GLY A N 1
ATOM 674 C CA . GLY A 1 87 ? 10.547 2.992 13.089 1.00 78.94 87 GLY A CA 1
ATOM 675 C C . GLY A 1 87 ? 10.799 1.735 12.254 1.00 78.94 87 GLY A C 1
ATOM 676 O O . GLY A 1 87 ? 11.770 1.681 11.501 1.00 78.94 87 GLY A O 1
ATOM 677 N N . PHE A 1 88 ? 9.900 0.750 12.315 1.00 74.88 88 PHE A N 1
ATOM 678 C CA . PHE A 1 88 ? 10.001 -0.454 11.488 1.00 74.88 88 PHE A CA 1
ATOM 679 C C . PHE A 1 88 ? 9.844 -0.138 9.996 1.00 74.88 88 PHE A C 1
ATOM 681 O O . PHE A 1 88 ? 10.565 -0.687 9.167 1.00 74.88 88 PHE A O 1
ATOM 688 N N . MET A 1 89 ? 8.953 0.793 9.651 1.00 73.06 89 MET A N 1
ATOM 689 C CA . MET A 1 89 ? 8.767 1.254 8.275 1.00 73.06 89 MET A CA 1
ATOM 690 C C . MET A 1 89 ? 10.014 1.928 7.707 1.00 73.06 89 MET A C 1
ATOM 692 O O . MET A 1 89 ? 10.421 1.628 6.584 1.00 73.06 89 MET A O 1
ATOM 696 N N . LEU A 1 90 ? 10.655 2.796 8.491 1.00 76.75 90 LEU A N 1
ATOM 697 C CA . LEU A 1 90 ? 11.921 3.430 8.117 1.00 76.75 90 LEU A CA 1
ATOM 698 C C . LEU A 1 90 ? 13.046 2.400 7.974 1.00 76.75 90 LEU A C 1
ATOM 700 O O . LEU A 1 90 ? 13.843 2.484 7.041 1.00 76.75 90 LEU A O 1
ATOM 704 N N . MET A 1 91 ? 13.076 1.396 8.851 1.00 77.88 91 MET A N 1
ATOM 705 C CA . MET A 1 91 ? 14.043 0.304 8.775 1.00 77.88 91 MET A CA 1
ATOM 706 C C . MET A 1 91 ? 13.852 -0.533 7.504 1.00 77.88 91 MET A C 1
ATOM 708 O O . MET A 1 91 ? 14.821 -0.774 6.787 1.00 77.88 91 MET A O 1
ATOM 712 N N . LEU A 1 92 ? 12.615 -0.896 7.156 1.00 74.38 92 LEU A N 1
ATOM 713 C CA . LEU A 1 92 ? 12.320 -1.635 5.927 1.00 74.38 92 LEU A CA 1
ATOM 714 C C . LEU A 1 92 ? 12.706 -0.833 4.675 1.00 74.38 92 LEU A C 1
ATOM 716 O O . LEU A 1 92 ? 13.325 -1.376 3.760 1.00 74.38 92 LEU A O 1
ATOM 720 N N . ALA A 1 93 ? 12.403 0.467 4.651 1.00 76.88 93 ALA A N 1
ATOM 721 C CA . ALA A 1 93 ? 12.810 1.352 3.563 1.00 76.88 93 ALA A CA 1
ATOM 722 C C . ALA A 1 93 ? 14.339 1.411 3.414 1.00 76.88 93 ALA A C 1
ATOM 724 O O . ALA A 1 93 ? 14.856 1.298 2.299 1.00 76.88 93 ALA A O 1
ATOM 725 N N . ALA A 1 94 ? 15.065 1.517 4.531 1.00 80.88 94 ALA A N 1
ATOM 726 C CA . ALA A 1 94 ? 16.524 1.506 4.546 1.00 80.88 94 ALA A CA 1
ATOM 727 C C . ALA A 1 94 ? 17.096 0.171 4.045 1.00 80.88 94 ALA A C 1
ATOM 729 O O . ALA A 1 94 ? 18.039 0.176 3.256 1.00 80.88 94 ALA A O 1
ATOM 730 N N . VAL A 1 95 ? 16.505 -0.963 4.437 1.00 79.50 95 VAL A N 1
ATOM 731 C CA . VAL A 1 95 ? 16.927 -2.298 3.982 1.00 79.50 95 VAL A CA 1
ATOM 732 C C . VAL A 1 95 ? 16.751 -2.440 2.472 1.00 79.50 95 VAL A C 1
ATOM 734 O O . VAL A 1 95 ? 17.705 -2.801 1.789 1.00 79.50 95 VAL A O 1
ATOM 737 N N . ILE A 1 96 ? 15.581 -2.099 1.923 1.00 78.50 96 ILE A N 1
ATOM 738 C CA . ILE A 1 96 ? 15.325 -2.215 0.476 1.00 78.50 96 ILE A CA 1
ATOM 739 C C . ILE A 1 96 ? 16.249 -1.264 -0.310 1.00 78.50 96 ILE A C 1
ATOM 741 O O . ILE A 1 96 ? 16.822 -1.665 -1.331 1.00 78.50 96 ILE A O 1
ATOM 745 N N . ALA A 1 97 ? 16.454 -0.034 0.178 1.00 76.88 97 ALA A N 1
ATOM 746 C CA . ALA A 1 97 ? 17.391 0.920 -0.416 1.00 76.88 97 ALA A CA 1
ATOM 747 C C . ALA A 1 97 ? 18.833 0.386 -0.400 1.00 76.88 97 ALA A C 1
ATOM 749 O O . ALA A 1 97 ? 19.518 0.422 -1.424 1.00 76.88 97 ALA A O 1
ATOM 750 N N . ALA A 1 98 ? 19.276 -0.182 0.723 1.00 74.56 98 ALA A N 1
ATOM 751 C CA . ALA A 1 98 ? 20.585 -0.811 0.848 1.00 74.56 98 ALA A CA 1
ATOM 752 C C . ALA A 1 98 ? 20.733 -2.002 -0.108 1.00 74.56 98 ALA A C 1
ATOM 754 O O . ALA A 1 98 ? 21.742 -2.095 -0.804 1.00 74.56 98 ALA A O 1
ATOM 755 N N . THR A 1 99 ? 19.717 -2.864 -0.231 1.00 77.69 99 THR A N 1
ATOM 756 C CA . THR A 1 99 ? 19.709 -3.972 -1.198 1.00 77.69 99 THR A CA 1
ATOM 757 C C . THR A 1 99 ? 19.904 -3.457 -2.624 1.00 77.69 99 THR A C 1
ATOM 759 O O . THR A 1 99 ? 20.723 -3.993 -3.367 1.00 77.69 99 THR A O 1
ATOM 762 N N . HIS A 1 100 ? 19.225 -2.375 -3.010 1.00 75.38 100 HIS A N 1
ATOM 763 C CA . HIS A 1 100 ? 19.369 -1.795 -4.348 1.00 75.38 100 HIS A CA 1
ATOM 764 C C . HIS A 1 100 ? 20.744 -1.155 -4.566 1.00 75.38 100 HIS A C 1
ATOM 766 O O . HIS A 1 1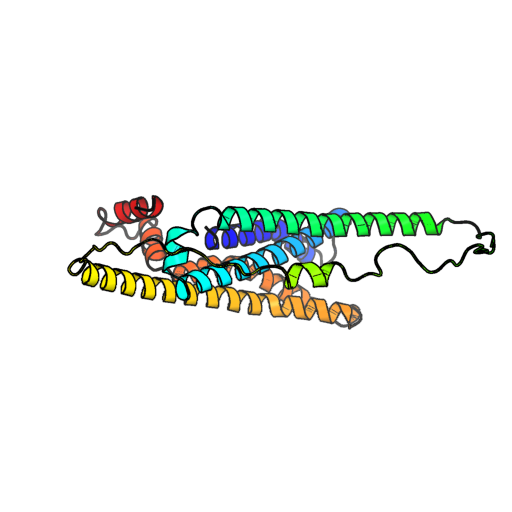00 ? 21.332 -1.334 -5.633 1.00 75.38 100 HIS A O 1
ATOM 772 N N . LEU A 1 101 ? 21.300 -0.476 -3.560 1.00 78.44 101 LEU A N 1
ATOM 773 C CA . LEU A 1 101 ? 22.668 0.047 -3.613 1.00 78.44 101 LEU A CA 1
ATOM 774 C C . LEU A 1 101 ? 23.702 -1.076 -3.758 1.00 78.44 101 LEU A C 1
ATOM 776 O O . LEU A 1 101 ? 24.626 -0.948 -4.563 1.00 78.44 101 LEU A O 1
ATOM 780 N N . VAL A 1 102 ? 23.520 -2.190 -3.043 1.00 74.25 102 VAL A N 1
ATOM 781 C CA . VAL A 1 102 ? 24.363 -3.388 -3.159 1.00 74.25 102 VAL A CA 1
ATOM 782 C C . VAL A 1 102 ? 24.252 -3.992 -4.556 1.00 74.25 102 VAL A C 1
ATOM 784 O O . VAL A 1 102 ? 25.282 -4.250 -5.170 1.00 74.25 102 VAL A O 1
ATOM 787 N N . TYR A 1 103 ? 23.048 -4.147 -5.114 1.00 76.38 103 TYR A N 1
ATOM 788 C CA . TYR A 1 103 ? 22.880 -4.637 -6.487 1.00 76.38 103 TYR A CA 1
ATOM 789 C C . TYR A 1 103 ? 23.504 -3.701 -7.523 1.00 76.38 103 TYR A C 1
ATOM 791 O O . TYR A 1 103 ? 24.158 -4.167 -8.451 1.00 76.38 103 TYR A O 1
ATOM 799 N N . ILE A 1 104 ? 23.362 -2.384 -7.366 1.00 78.69 104 ILE A N 1
ATOM 800 C CA . ILE A 1 104 ? 24.001 -1.405 -8.254 1.00 78.69 104 ILE A CA 1
ATOM 801 C C . ILE A 1 104 ? 25.526 -1.530 -8.166 1.00 78.69 104 ILE A C 1
ATOM 803 O O . ILE A 1 104 ? 26.191 -1.619 -9.198 1.00 78.69 104 ILE A O 1
ATOM 807 N N . LYS A 1 105 ? 26.087 -1.597 -6.954 1.00 74.06 105 LYS A N 1
ATOM 808 C CA . LYS A 1 105 ? 27.527 -1.798 -6.733 1.00 74.06 105 LYS A CA 1
ATOM 809 C C . LYS A 1 105 ? 28.015 -3.129 -7.295 1.00 74.06 105 LYS A C 1
ATOM 811 O O . LYS A 1 105 ? 29.059 -3.142 -7.935 1.00 74.06 105 LYS A O 1
ATOM 816 N N . LEU A 1 106 ? 27.253 -4.208 -7.128 1.00 74.62 106 LEU A N 1
ATOM 817 C CA . LEU A 1 106 ? 27.540 -5.520 -7.703 1.00 74.62 106 LEU A CA 1
ATOM 818 C C . LEU A 1 106 ? 27.545 -5.460 -9.234 1.00 74.62 106 LEU A C 1
ATOM 820 O O . LEU A 1 106 ? 28.444 -5.999 -9.866 1.00 74.62 106 LEU A O 1
ATOM 824 N N . LEU A 1 107 ? 26.589 -4.759 -9.847 1.00 78.44 107 LEU A N 1
ATOM 825 C CA . LEU A 1 107 ? 26.546 -4.578 -11.297 1.00 78.44 107 LEU A CA 1
ATOM 826 C C . LEU A 1 107 ? 27.728 -3.749 -11.807 1.00 78.44 107 LEU A C 1
ATOM 828 O O . LEU A 1 107 ? 28.325 -4.126 -12.813 1.00 78.44 107 LEU A O 1
ATOM 832 N N . PHE A 1 108 ? 28.104 -2.668 -11.115 1.00 81.00 108 PHE A N 1
ATOM 833 C CA . PHE A 1 108 ? 29.313 -1.898 -11.432 1.00 81.00 108 PHE A CA 1
ATOM 834 C C . PHE A 1 108 ? 30.581 -2.735 -11.262 1.00 81.00 108 PHE A C 1
ATOM 836 O O . PHE A 1 108 ? 31.464 -2.680 -12.114 1.00 81.00 108 PHE A O 1
ATOM 843 N N . PHE A 1 109 ? 30.648 -3.545 -10.206 1.00 79.19 109 PHE A N 1
ATOM 844 C CA . PHE A 1 109 ? 31.740 -4.477 -9.962 1.00 79.19 109 PHE A CA 1
ATOM 845 C C . PHE A 1 109 ? 31.848 -5.510 -11.088 1.00 79.19 109 PHE A C 1
ATOM 847 O O . PHE A 1 109 ? 32.921 -5.662 -11.656 1.00 79.19 109 PHE A O 1
ATOM 854 N N . ILE A 1 110 ? 30.740 -6.134 -11.502 1.00 76.56 110 ILE A N 1
ATOM 855 C CA . ILE A 1 110 ? 30.684 -7.064 -12.644 1.00 76.56 110 ILE A CA 1
ATOM 856 C C . ILE A 1 110 ? 31.102 -6.368 -13.948 1.00 76.56 110 ILE A C 1
ATOM 858 O O . ILE A 1 110 ? 31.824 -6.949 -14.760 1.00 76.56 110 ILE A O 1
ATOM 862 N N . HIS A 1 111 ? 30.671 -5.123 -14.168 1.00 73.81 111 HIS A N 1
ATOM 863 C CA . HIS A 1 111 ? 31.048 -4.356 -15.358 1.00 73.81 111 HIS A CA 1
ATOM 864 C C . HIS A 1 111 ? 32.540 -3.992 -15.369 1.00 73.81 111 HIS A C 1
ATOM 866 O O . HIS A 1 111 ? 33.168 -4.035 -16.424 1.00 73.81 111 HIS A O 1
ATOM 872 N N . GLY A 1 112 ? 33.113 -3.679 -14.203 1.00 71.19 112 GLY A N 1
ATOM 873 C CA . GLY A 1 112 ? 34.545 -3.437 -14.026 1.00 71.19 112 GLY A CA 1
ATOM 874 C C . GLY A 1 112 ? 35.380 -4.713 -14.160 1.00 71.19 112 GLY A C 1
ATOM 875 O O . GLY A 1 112 ? 36.396 -4.712 -14.851 1.00 71.19 112 GLY A O 1
ATOM 876 N N . HIS A 1 113 ? 34.915 -5.829 -13.591 1.00 63.16 113 HIS A N 1
ATOM 877 C CA . HIS A 1 113 ? 35.577 -7.136 -13.669 1.00 63.16 113 HIS A CA 1
ATOM 878 C C . HIS A 1 113 ? 35.549 -7.750 -15.072 1.00 63.16 113 HIS A C 1
ATOM 880 O O . HIS A 1 113 ? 36.440 -8.528 -15.407 1.00 63.16 113 HIS A O 1
ATOM 886 N N . ARG A 1 114 ? 34.597 -7.367 -15.937 1.00 56.06 114 ARG A N 1
ATOM 887 C CA . ARG A 1 114 ? 34.620 -7.764 -17.356 1.00 56.06 114 ARG A CA 1
ATOM 888 C C . ARG A 1 114 ? 35.827 -7.217 -18.135 1.00 56.06 114 ARG A C 1
ATOM 890 O O . ARG A 1 114 ? 36.046 -7.654 -19.259 1.00 56.06 114 ARG A O 1
ATOM 897 N N . LYS A 1 115 ? 36.624 -6.308 -17.555 1.00 55.06 115 LYS A N 1
ATOM 898 C CA . LYS A 1 115 ? 37.880 -5.793 -18.130 1.00 55.06 115 LYS A CA 1
ATOM 899 C C . LYS A 1 115 ? 39.162 -6.427 -17.552 1.00 55.06 115 LYS A C 1
ATOM 901 O O . LYS A 1 115 ? 40.217 -5.803 -17.644 1.00 55.06 115 LYS A O 1
ATOM 906 N N . MET A 1 116 ? 39.129 -7.627 -16.961 1.00 49.91 116 MET A N 1
ATOM 907 C CA . MET A 1 116 ? 40.349 -8.231 -16.395 1.00 49.91 116 MET A CA 1
ATOM 908 C C . MET A 1 116 ? 41.095 -9.181 -17.346 1.00 49.91 116 MET A C 1
ATOM 910 O O . MET A 1 116 ? 40.517 -10.075 -17.957 1.00 49.91 116 MET A O 1
ATOM 914 N N . LYS A 1 117 ? 42.411 -8.930 -17.443 1.00 53.12 117 LYS A N 1
ATOM 915 C CA . LYS A 1 117 ? 43.467 -9.742 -18.073 1.00 53.12 117 LYS A CA 1
ATOM 916 C C . LYS A 1 117 ? 43.613 -11.107 -17.357 1.00 53.12 117 LYS A C 1
ATOM 918 O O . LYS A 1 117 ? 43.213 -11.202 -16.197 1.00 53.12 117 LYS A O 1
ATOM 923 N N . PRO A 1 118 ? 44.164 -12.150 -18.014 1.00 41.69 118 PRO A N 1
ATOM 924 C CA . PRO A 1 118 ? 44.187 -13.519 -17.485 1.00 41.69 118 PRO A CA 1
ATOM 925 C C . PRO A 1 118 ? 44.898 -13.625 -16.128 1.00 41.69 118 PRO A C 1
ATOM 927 O O . PRO A 1 118 ? 45.976 -13.066 -15.934 1.00 41.69 118 PRO A O 1
ATOM 930 N N . ALA A 1 119 ? 44.270 -14.347 -15.195 1.00 49.59 119 ALA A N 1
ATOM 931 C CA . ALA A 1 119 ? 44.751 -14.551 -13.833 1.00 49.59 119 ALA A CA 1
ATOM 932 C C . ALA A 1 119 ? 45.914 -15.556 -13.794 1.00 49.59 119 ALA A C 1
ATOM 934 O O . ALA A 1 119 ? 45.814 -16.647 -14.356 1.00 49.59 119 ALA A O 1
ATOM 935 N N . GLN A 1 120 ? 47.001 -15.199 -13.104 1.00 46.81 120 GLN A N 1
ATOM 936 C CA . GLN A 1 120 ? 48.122 -16.099 -12.850 1.00 46.81 120 GLN A CA 1
ATOM 937 C C . GLN A 1 120 ? 47.809 -16.974 -11.626 1.00 46.81 120 GLN A C 1
ATOM 939 O O . GLN A 1 120 ? 47.504 -16.466 -10.547 1.00 46.81 120 GLN A O 1
ATOM 944 N N . LEU A 1 121 ? 47.844 -18.293 -11.816 1.00 47.44 121 LEU A N 1
ATOM 945 C CA . LEU A 1 121 ? 47.518 -19.287 -10.797 1.00 47.44 121 LEU A CA 1
ATOM 946 C C . LEU A 1 121 ? 48.688 -19.425 -9.810 1.00 47.44 121 LEU A C 1
ATOM 948 O O . LEU A 1 121 ? 49.757 -19.898 -10.189 1.00 47.44 121 LEU A O 1
ATOM 952 N N . VAL A 1 122 ? 48.486 -19.039 -8.549 1.00 50.78 122 VAL A N 1
ATOM 953 C CA . VAL A 1 122 ? 49.413 -19.354 -7.450 1.00 50.78 122 VAL A CA 1
ATOM 954 C C . VAL A 1 122 ? 48.717 -20.354 -6.521 1.00 50.78 122 VAL A C 1
ATOM 956 O O . VAL A 1 122 ? 47.626 -20.050 -6.032 1.00 50.78 122 VAL A O 1
ATOM 959 N N . PRO A 1 123 ? 49.282 -21.554 -6.292 1.00 40.88 123 PRO A N 1
ATOM 960 C CA . PRO A 1 123 ? 48.664 -22.557 -5.434 1.00 40.88 123 PRO A CA 1
ATOM 961 C C . PRO A 1 123 ? 48.742 -22.147 -3.958 1.00 40.88 123 PRO A C 1
ATOM 963 O O . PRO A 1 123 ? 49.782 -21.706 -3.471 1.00 40.88 123 PRO A O 1
ATOM 966 N N . ALA A 1 124 ? 47.635 -22.320 -3.237 1.00 45.25 124 ALA A N 1
ATOM 967 C CA . ALA A 1 124 ? 47.571 -22.100 -1.797 1.00 45.25 124 ALA A CA 1
ATOM 968 C C . ALA A 1 124 ? 48.093 -23.335 -1.045 1.00 45.25 124 ALA A C 1
ATOM 970 O O . ALA A 1 124 ? 47.571 -24.436 -1.213 1.00 45.25 124 ALA A O 1
ATOM 971 N N . ILE A 1 125 ? 49.106 -23.142 -0.198 1.00 46.56 125 ILE A N 1
ATOM 972 C CA . ILE A 1 125 ? 49.637 -24.157 0.720 1.00 46.56 125 ILE A CA 1
ATOM 973 C C . ILE A 1 125 ? 49.215 -23.764 2.141 1.00 46.56 125 ILE A C 1
ATOM 975 O O . ILE A 1 125 ? 49.608 -22.709 2.636 1.00 46.56 125 ILE A O 1
ATOM 979 N N . SER A 1 126 ? 48.416 -24.602 2.808 1.00 49.56 126 SER A N 1
ATOM 980 C CA . SER A 1 126 ? 48.083 -24.441 4.230 1.00 49.56 126 SER A CA 1
ATOM 981 C C . SER A 1 126 ? 49.127 -25.154 5.085 1.00 49.56 126 SER A C 1
ATOM 983 O O . SER A 1 126 ? 49.284 -26.366 4.955 1.00 49.56 126 SER A O 1
ATOM 985 N N . GLN A 1 127 ? 49.819 -24.436 5.967 1.00 52.47 127 GLN A N 1
ATOM 986 C CA . GLN A 1 127 ? 50.865 -25.044 6.798 1.00 52.47 127 GLN A CA 1
ATOM 987 C C . GLN A 1 127 ? 50.397 -25.516 8.181 1.00 52.47 127 GLN A C 1
ATOM 989 O O . GLN A 1 127 ? 51.062 -26.362 8.756 1.00 52.47 127 GLN A O 1
ATOM 994 N N . ASN A 1 128 ? 49.246 -25.082 8.709 1.00 44.09 128 ASN A N 1
ATOM 995 C CA . ASN A 1 128 ? 48.880 -25.403 10.095 1.00 44.09 128 ASN A CA 1
ATOM 996 C C . ASN A 1 128 ? 47.407 -25.830 10.209 1.00 44.09 128 ASN A C 1
ATOM 998 O O . ASN A 1 128 ? 46.515 -24.988 10.304 1.00 44.09 128 ASN A O 1
ATOM 1002 N N . TRP A 1 129 ? 47.146 -27.138 10.217 1.00 52.31 129 TRP A N 1
ATOM 1003 C CA . TRP A 1 129 ? 45.907 -27.682 10.769 1.00 52.31 129 TRP A CA 1
ATOM 1004 C C . TRP A 1 129 ? 46.164 -28.006 12.243 1.00 52.31 129 TRP A C 1
ATOM 1006 O O . TRP A 1 129 ? 46.740 -29.030 12.586 1.00 52.31 129 TRP A O 1
ATOM 1016 N N . THR A 1 130 ? 45.754 -27.119 13.141 1.00 45.38 130 THR A N 1
ATOM 1017 C CA . THR A 1 130 ? 45.647 -27.444 14.566 1.00 45.38 130 THR A CA 1
ATOM 1018 C C . THR A 1 130 ? 44.226 -27.165 15.011 1.00 45.38 130 THR A C 1
ATOM 1020 O O . THR A 1 130 ? 43.809 -26.056 15.331 1.00 45.38 130 THR A O 1
ATOM 1023 N N . PHE A 1 131 ? 43.461 -28.245 14.943 1.00 43.97 131 PHE A N 1
ATOM 1024 C CA . PHE A 1 131 ? 42.176 -28.434 15.579 1.00 43.97 131 PHE A CA 1
ATOM 1025 C C . PHE A 1 131 ? 42.376 -28.293 17.095 1.00 43.97 131 PHE A C 1
ATOM 1027 O O . PHE A 1 131 ? 43.098 -29.101 17.662 1.00 43.97 131 PHE A O 1
ATOM 1034 N N . HIS A 1 132 ? 41.842 -27.212 17.683 1.00 48.97 132 HIS A N 1
ATOM 1035 C CA . HIS A 1 132 ? 41.390 -26.997 19.076 1.00 48.97 132 HIS A CA 1
ATOM 1036 C C . HIS A 1 132 ? 41.588 -25.523 19.493 1.00 48.97 132 HIS A C 1
ATOM 1038 O O . HIS A 1 132 ? 42.707 -25.032 19.596 1.00 48.97 132 HIS A O 1
ATOM 1044 N N . GLY A 1 133 ? 40.482 -24.818 19.766 1.00 45.66 133 GLY A N 1
ATOM 1045 C CA . GLY A 1 133 ? 40.453 -23.456 20.312 1.00 45.66 133 GLY A CA 1
ATOM 1046 C C . GLY A 1 133 ? 39.313 -23.304 21.335 1.00 45.66 133 GLY A C 1
ATOM 1047 O O . GLY A 1 133 ? 38.311 -24.015 21.235 1.00 45.66 133 GLY A O 1
ATOM 1048 N N . PRO A 1 134 ? 39.468 -22.454 22.362 1.00 48.25 134 PRO A N 1
ATOM 1049 C CA . PRO A 1 134 ? 38.870 -22.638 23.685 1.00 48.25 134 PRO A CA 1
ATOM 1050 C C . PRO A 1 134 ? 37.388 -22.242 23.734 1.00 48.25 134 PRO A C 1
ATOM 1052 O O . PRO A 1 134 ? 37.027 -21.089 23.939 1.00 48.25 134 PRO A O 1
ATOM 1055 N N . GLY A 1 135 ? 36.526 -23.239 23.558 1.00 52.47 135 GLY A N 1
ATOM 1056 C CA . GLY A 1 135 ? 35.077 -23.141 23.775 1.00 52.47 135 GLY A CA 1
ATOM 1057 C C . GLY A 1 135 ? 34.372 -24.500 23.833 1.00 52.47 135 GLY A C 1
ATOM 1058 O O . GLY A 1 135 ? 33.149 -24.561 23.863 1.00 52.47 135 GLY A O 1
ATOM 1059 N N . ALA A 1 136 ? 35.138 -25.596 23.851 1.00 51.88 136 ALA A N 1
ATOM 1060 C CA . ALA A 1 136 ? 34.648 -26.975 23.828 1.00 51.88 136 ALA A CA 1
ATOM 1061 C C . ALA A 1 136 ? 34.335 -27.549 25.226 1.00 51.88 136 ALA A C 1
ATOM 1063 O O . ALA A 1 136 ? 34.199 -28.758 25.383 1.00 51.88 136 ALA A O 1
ATOM 1064 N N . THR A 1 137 ? 34.211 -26.705 26.250 1.00 52.84 137 THR A N 1
ATOM 1065 C CA . THR A 1 137 ? 33.872 -27.128 27.614 1.00 52.84 137 THR A CA 1
ATOM 1066 C C . THR A 1 137 ? 32.583 -26.448 28.055 1.00 52.84 137 THR A C 1
ATOM 1068 O O . THR A 1 137 ? 32.466 -25.223 28.053 1.00 52.84 137 THR A O 1
ATOM 1071 N N . GLY A 1 138 ? 31.584 -27.276 28.363 1.00 55.53 138 GLY A N 1
ATOM 1072 C CA . GLY A 1 138 ? 30.208 -26.902 28.672 1.00 55.53 138 GLY A CA 1
ATOM 1073 C C . GLY A 1 138 ? 30.037 -26.123 29.976 1.00 55.53 138 GLY A C 1
ATOM 1074 O O . GLY A 1 138 ? 29.465 -26.632 30.935 1.00 55.53 138 GLY A O 1
ATOM 1075 N N . GLN A 1 139 ? 30.437 -24.854 29.986 1.00 54.53 139 GLN A N 1
ATOM 1076 C CA . GLN A 1 139 ? 30.185 -23.931 31.098 1.00 54.53 139 GLN A CA 1
ATOM 1077 C C . GLN A 1 139 ? 28.732 -23.413 31.149 1.00 54.53 139 GLN A C 1
ATOM 1079 O O . GLN A 1 13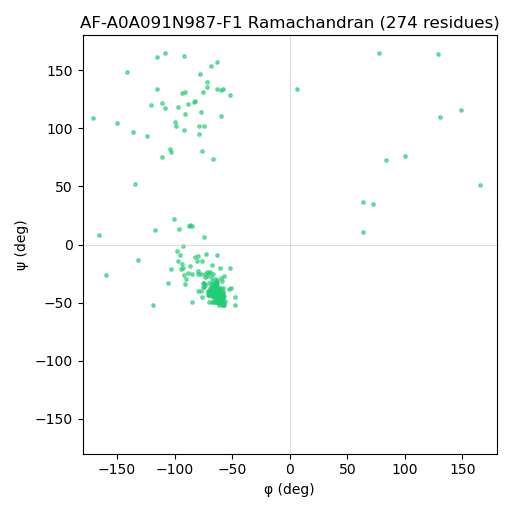9 ? 28.303 -22.896 32.176 1.00 54.53 139 GLN A O 1
ATOM 1084 N N . ALA A 1 140 ? 27.934 -23.585 30.088 1.00 52.53 140 ALA A N 1
ATOM 1085 C CA . ALA A 1 140 ? 26.518 -23.193 30.088 1.00 52.53 140 ALA A CA 1
ATOM 1086 C C . ALA A 1 140 ? 25.630 -24.117 30.952 1.00 52.53 140 ALA A C 1
ATOM 1088 O O . ALA A 1 140 ? 24.589 -23.682 31.440 1.00 52.53 140 ALA A O 1
ATOM 1089 N N . ALA A 1 141 ? 26.053 -25.366 31.189 1.00 50.59 141 ALA A N 1
ATOM 1090 C CA . ALA A 1 141 ? 25.308 -26.338 31.994 1.00 50.59 141 ALA A CA 1
ATOM 1091 C C . ALA A 1 141 ? 25.435 -26.094 33.511 1.00 50.59 141 ALA A C 1
ATOM 1093 O O . ALA A 1 141 ? 24.520 -26.420 34.263 1.00 50.59 141 ALA A O 1
ATOM 1094 N N . ALA A 1 142 ? 26.524 -25.460 33.963 1.00 50.28 142 ALA A N 1
ATOM 1095 C CA . ALA A 1 142 ? 26.761 -25.176 35.381 1.00 50.28 142 ALA A CA 1
ATOM 1096 C C . ALA A 1 142 ? 25.868 -24.044 35.935 1.00 50.28 142 ALA A C 1
ATOM 1098 O O . ALA A 1 142 ? 25.545 -24.037 37.122 1.00 50.28 142 ALA A O 1
ATOM 1099 N N . ASN A 1 143 ? 25.403 -23.125 35.078 1.00 55.62 143 ASN A N 1
ATOM 1100 C CA . ASN A 1 143 ? 24.532 -22.010 35.477 1.00 55.62 143 ASN A CA 1
ATOM 1101 C C . ASN A 1 143 ? 23.052 -22.400 35.642 1.00 55.62 143 ASN A C 1
ATOM 1103 O O . ASN A 1 143 ? 22.272 -21.602 36.153 1.00 55.62 143 ASN A O 1
ATOM 1107 N N . TRP A 1 144 ? 22.649 -23.609 35.235 1.00 49.47 144 TRP A N 1
ATOM 1108 C CA . TRP A 1 144 ? 21.263 -24.075 35.374 1.00 49.47 144 TRP A CA 1
ATOM 1109 C C . TRP A 1 144 ? 21.018 -24.852 36.678 1.00 49.47 144 TRP A C 1
ATOM 1111 O O . TRP A 1 144 ? 19.887 -24.936 37.150 1.00 49.47 144 TRP A O 1
ATOM 1121 N N . THR A 1 145 ? 22.081 -25.372 37.301 1.00 53.62 145 THR A N 1
ATOM 1122 C CA . THR A 1 145 ? 22.010 -26.185 38.529 1.00 53.62 145 THR A CA 1
ATOM 1123 C C . THR A 1 145 ? 22.227 -25.391 39.820 1.00 53.62 145 THR A C 1
ATOM 1125 O O . THR A 1 145 ? 21.983 -25.916 40.904 1.00 53.62 145 THR A O 1
ATOM 1128 N N . ALA A 1 146 ? 22.639 -24.123 39.739 1.00 48.66 146 ALA A N 1
ATOM 1129 C CA . ALA A 1 146 ? 22.878 -23.271 40.902 1.00 48.66 146 ALA A CA 1
ATOM 1130 C C . ALA A 1 146 ? 21.736 -22.258 41.123 1.00 48.66 146 ALA A C 1
ATOM 1132 O O . ALA A 1 146 ? 21.858 -21.076 40.822 1.00 48.66 146 ALA A O 1
ATOM 1133 N N . GLY A 1 147 ? 20.637 -22.732 41.719 1.00 47.81 147 GLY A N 1
ATOM 1134 C CA . GLY A 1 147 ? 19.876 -21.917 42.673 1.00 47.81 147 GLY A CA 1
ATOM 1135 C C . GLY A 1 147 ? 18.600 -21.228 42.187 1.00 47.81 147 GLY A C 1
ATOM 1136 O O . GLY A 1 147 ? 18.531 -20.003 42.143 1.00 47.81 147 GLY A O 1
ATOM 1137 N N . PHE A 1 148 ? 17.516 -21.997 42.028 1.00 53.31 148 PHE A N 1
ATOM 1138 C CA . PHE A 1 148 ? 16.173 -21.498 42.356 1.00 53.31 148 PHE A CA 1
ATOM 1139 C C . PHE A 1 148 ? 16.001 -21.506 43.884 1.00 53.31 148 PHE A C 1
ATOM 1141 O O . PHE A 1 148 ? 15.463 -22.442 44.475 1.00 53.31 148 PHE A O 1
ATOM 1148 N N . GLY A 1 149 ? 16.542 -20.471 44.528 1.00 46.03 149 GLY A N 1
ATOM 1149 C CA . GLY A 1 149 ? 16.433 -20.211 45.962 1.00 46.03 149 GLY A CA 1
ATOM 1150 C C . GLY A 1 149 ? 15.227 -19.327 46.275 1.00 46.03 149 GLY A C 1
ATOM 1151 O O . GLY A 1 149 ? 14.996 -18.308 45.636 1.00 46.03 149 GLY A O 1
ATOM 1152 N N . ARG A 1 150 ? 14.443 -19.759 47.255 1.00 51.34 150 ARG A N 1
ATOM 1153 C CA . ARG A 1 150 ? 13.182 -19.179 47.717 1.00 51.34 150 ARG A CA 1
ATOM 1154 C C . ARG A 1 150 ? 13.322 -17.816 48.404 1.00 51.34 150 ARG A C 1
ATOM 1156 O O . ARG A 1 150 ? 14.267 -17.591 49.150 1.00 51.34 150 ARG A O 1
ATOM 1163 N N . GLY A 1 151 ? 12.229 -17.052 48.323 1.00 42.81 151 GLY A N 1
ATOM 1164 C CA . GLY A 1 151 ? 11.719 -16.172 49.386 1.00 42.81 151 GLY A CA 1
ATOM 1165 C C . GLY A 1 151 ? 11.443 -14.730 48.935 1.00 42.81 151 GLY A C 1
ATOM 1166 O O . GLY A 1 151 ? 11.993 -14.308 47.924 1.00 42.81 151 GLY A O 1
ATOM 1167 N N . PRO A 1 152 ? 10.680 -13.917 49.691 1.00 45.78 152 PRO A N 1
ATOM 1168 C CA . PRO A 1 152 ? 9.513 -14.195 50.532 1.00 45.78 152 PRO A CA 1
ATOM 1169 C C . PRO A 1 152 ? 8.240 -13.496 49.986 1.00 45.78 152 PRO A C 1
ATOM 1171 O O . PRO A 1 152 ? 8.298 -12.540 49.216 1.00 45.78 152 PRO A O 1
ATOM 1174 N N . THR A 1 153 ? 7.061 -13.954 50.402 1.00 58.62 153 THR A N 1
ATOM 1175 C CA . THR A 1 153 ? 5.778 -13.265 50.165 1.00 58.62 153 THR A CA 1
ATOM 1176 C C . THR A 1 153 ? 5.642 -12.002 51.025 1.00 58.62 153 THR A C 1
ATOM 1178 O O . THR A 1 153 ? 5.914 -12.083 52.223 1.00 58.62 153 THR A O 1
ATOM 1181 N N . PRO A 1 154 ? 5.099 -10.891 50.496 1.00 41.97 154 PRO A N 1
ATOM 1182 C CA . PRO A 1 154 ? 4.473 -9.840 51.292 1.00 41.97 154 PRO A CA 1
ATOM 1183 C C . PRO A 1 154 ? 2.935 -9.820 51.123 1.00 41.97 154 PRO A C 1
ATOM 1185 O O . PRO A 1 154 ? 2.395 -10.490 50.239 1.00 41.97 154 PRO A O 1
ATOM 1188 N N . PRO A 1 155 ? 2.211 -9.121 52.016 1.00 45.81 155 PRO A N 1
ATOM 1189 C CA . PRO A 1 155 ? 0.903 -9.550 52.497 1.00 45.81 155 PRO A CA 1
ATOM 1190 C C . PRO A 1 155 ? -0.285 -9.015 51.690 1.00 45.81 155 PRO A C 1
ATOM 1192 O O . PRO A 1 155 ? -0.216 -8.015 50.978 1.00 45.81 155 PRO A O 1
ATOM 1195 N N . THR A 1 156 ? -1.421 -9.679 51.885 1.00 50.28 156 THR A N 1
ATOM 1196 C CA . THR A 1 156 ? -2.772 -9.217 51.551 1.00 50.28 156 THR A CA 1
ATOM 1197 C C . THR A 1 156 ? -3.129 -7.919 52.275 1.00 50.28 156 THR A C 1
ATOM 1199 O O . THR A 1 156 ? -3.033 -7.865 53.498 1.00 50.28 156 THR A O 1
ATOM 1202 N N . LEU A 1 157 ? -3.684 -6.934 51.557 1.00 41.91 157 LEU A N 1
ATOM 1203 C CA . LEU A 1 157 ? -4.610 -5.963 52.150 1.00 41.91 157 LEU A CA 1
ATOM 1204 C C . LEU A 1 157 ? -5.646 -5.440 51.137 1.00 41.91 157 LEU A C 1
ATOM 1206 O O . LEU A 1 157 ? -5.367 -4.686 50.213 1.00 41.91 157 LEU A O 1
ATOM 1210 N N . VAL A 1 158 ? -6.843 -5.987 51.343 1.00 46.84 158 VAL A N 1
ATOM 1211 C CA . VAL A 1 158 ? -8.219 -5.512 51.156 1.00 46.84 158 VAL A CA 1
ATOM 1212 C C . VAL A 1 158 ? -8.455 -4.155 50.480 1.00 46.84 158 VAL A C 1
ATOM 1214 O O . VAL A 1 158 ? -8.003 -3.113 50.936 1.00 46.84 158 VAL A O 1
ATOM 1217 N N . GLY A 1 159 ? -9.405 -4.186 49.540 1.00 44.25 159 GLY A N 1
ATOM 1218 C CA . GLY A 1 159 ? -10.430 -3.151 49.420 1.00 44.25 159 GLY A CA 1
ATOM 1219 C C . GLY A 1 159 ? -10.594 -2.606 48.010 1.00 44.25 159 GLY A C 1
ATOM 1220 O O . GLY A 1 159 ? -9.736 -1.884 47.538 1.00 44.25 159 GLY A O 1
ATOM 1221 N N . ILE A 1 160 ? -11.715 -2.930 47.357 1.00 42.53 160 ILE A N 1
ATOM 1222 C CA . ILE A 1 160 ? -12.605 -1.979 46.661 1.00 42.53 160 ILE A CA 1
ATOM 1223 C C . ILE A 1 160 ? -13.863 -2.761 46.257 1.00 42.53 160 ILE A C 1
ATOM 1225 O O . ILE A 1 160 ? -13.863 -3.601 45.356 1.00 42.53 160 ILE A O 1
ATOM 1229 N N . ARG A 1 161 ? -14.974 -2.460 46.931 1.00 50.22 161 ARG A N 1
ATOM 1230 C CA . ARG A 1 161 ? -16.319 -2.819 46.479 1.00 50.22 161 ARG A CA 1
ATOM 1231 C C . ARG A 1 161 ? -16.713 -1.801 45.402 1.00 50.22 161 ARG A C 1
ATOM 1233 O O . ARG A 1 161 ? -17.088 -0.684 45.727 1.00 50.22 161 ARG A O 1
ATOM 1240 N N . GLN A 1 162 ? -16.631 -2.167 44.123 1.00 51.62 162 GLN A N 1
ATOM 1241 C CA . GLN A 1 162 ? -17.200 -1.388 43.007 1.00 51.62 162 GLN A CA 1
ATOM 1242 C C . GLN A 1 162 ? -18.380 -2.154 42.398 1.00 51.62 162 GLN A C 1
ATOM 1244 O O . GLN A 1 162 ? -18.269 -2.767 41.339 1.00 51.62 162 GLN A O 1
ATOM 1249 N N . ALA A 1 163 ? -19.525 -2.152 43.085 1.00 48.09 163 ALA A N 1
ATOM 1250 C CA . ALA A 1 163 ? -20.709 -2.892 42.633 1.00 48.09 163 ALA A CA 1
ATOM 1251 C C . ALA A 1 163 ? -21.734 -2.041 41.856 1.00 48.09 163 ALA A C 1
ATOM 1253 O O . ALA A 1 163 ? -22.555 -2.612 41.149 1.00 48.09 163 ALA A O 1
ATOM 1254 N N . THR A 1 164 ? -21.654 -0.707 41.880 1.00 47.69 164 THR A N 1
ATOM 1255 C CA . THR A 1 164 ? -22.638 0.177 41.215 1.00 47.69 164 THR A CA 1
ATOM 1256 C C . THR A 1 164 ? -22.158 0.787 39.888 1.00 47.69 164 THR A C 1
ATOM 1258 O O . THR A 1 164 ? -22.976 1.092 39.030 1.00 47.69 164 THR A O 1
ATOM 1261 N N . HIS A 1 165 ? -20.843 0.855 39.629 1.00 49.59 165 HIS A N 1
ATOM 1262 C CA . HIS A 1 165 ? -20.277 1.288 38.332 1.00 49.59 165 HIS A CA 1
ATOM 1263 C C . HIS A 1 165 ? -20.240 0.151 37.278 1.00 49.59 165 HIS A C 1
ATOM 1265 O O . HIS A 1 165 ? -19.952 0.378 36.101 1.00 49.59 165 HIS A O 1
ATOM 1271 N N . SER A 1 166 ? -20.493 -1.097 37.683 1.00 53.56 166 SER A N 1
ATOM 1272 C CA . SER A 1 166 ? -20.307 -2.294 36.849 1.00 53.56 166 SER A CA 1
ATOM 1273 C C . SER A 1 166 ? -21.317 -2.403 35.701 1.00 53.56 166 SER A C 1
ATOM 1275 O O . SER A 1 166 ? -20.951 -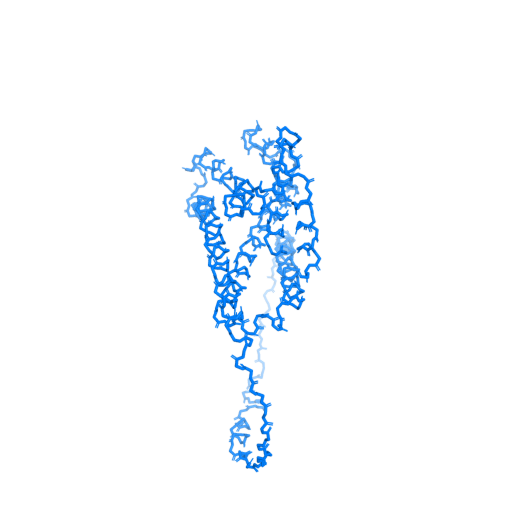2.868 34.627 1.00 53.56 166 SER A O 1
ATOM 1277 N N . GLN A 1 167 ? -22.554 -1.935 35.894 1.00 51.47 167 GLN A N 1
ATOM 1278 C CA . GLN A 1 167 ? -23.623 -2.029 34.893 1.00 51.47 167 GLN A CA 1
ATOM 1279 C C . GLN A 1 167 ? -23.451 -0.993 33.775 1.00 51.47 167 GLN A C 1
ATOM 1281 O O . GLN A 1 167 ? -23.481 -1.358 32.603 1.00 51.47 167 GLN A O 1
ATOM 1286 N N . ILE A 1 168 ? -23.139 0.265 34.118 1.00 57.97 168 ILE A N 1
ATOM 1287 C CA . ILE A 1 168 ? -22.808 1.310 33.131 1.00 57.97 168 ILE A CA 1
ATOM 1288 C C . ILE A 1 168 ? -21.513 0.948 32.384 1.00 57.97 168 ILE A C 1
ATOM 1290 O O . ILE A 1 168 ? -21.465 1.052 31.161 1.00 57.97 168 ILE A O 1
ATOM 1294 N N . LYS A 1 169 ? -20.490 0.418 33.082 1.00 58.69 169 LYS A N 1
ATOM 1295 C CA . LYS A 1 169 ? -19.284 -0.130 32.428 1.00 58.69 169 LYS A CA 1
ATOM 1296 C C . LYS A 1 169 ? -19.612 -1.287 31.493 1.00 58.69 169 LYS A C 1
ATOM 1298 O O . LYS A 1 169 ? -19.069 -1.318 30.405 1.00 58.69 169 LYS A O 1
ATOM 1303 N N . ARG A 1 170 ? -20.476 -2.230 31.876 1.00 59.06 170 ARG A N 1
ATOM 1304 C CA . ARG A 1 170 ? -20.852 -3.364 31.013 1.00 59.06 170 ARG A CA 1
ATOM 1305 C C . ARG A 1 170 ? -21.569 -2.912 29.747 1.00 59.06 170 ARG A C 1
ATOM 1307 O O . ARG A 1 170 ? -21.294 -3.465 28.689 1.00 59.06 170 ARG A O 1
ATOM 1314 N N . LEU A 1 171 ? -22.442 -1.913 29.847 1.00 60.41 171 LEU A N 1
ATOM 1315 C CA . LEU A 1 171 ? -23.180 -1.370 28.707 1.00 60.41 171 LE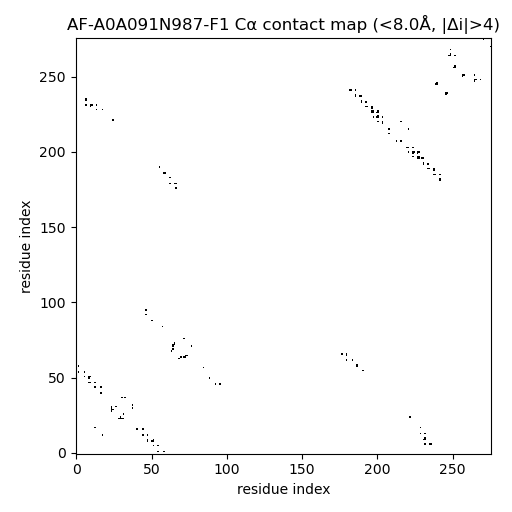U A CA 1
ATOM 1316 C C . LEU A 1 171 ? -22.251 -0.593 27.758 1.00 60.41 171 LEU A C 1
ATOM 1318 O O . LEU A 1 171 ? -22.278 -0.831 26.553 1.00 60.41 171 LEU A O 1
ATOM 1322 N N . LEU A 1 172 ? -21.349 0.232 28.304 1.00 64.06 172 LEU A N 1
ATOM 1323 C CA . LEU A 1 172 ? -20.296 0.902 27.532 1.00 64.06 172 LEU A CA 1
ATOM 1324 C C . LEU A 1 172 ? -19.319 -0.098 26.895 1.00 64.06 172 LEU A C 1
ATOM 1326 O O . LEU A 1 172 ? -19.005 0.040 25.721 1.00 64.06 172 LEU A O 1
ATOM 1330 N N . VAL A 1 173 ? -18.905 -1.143 27.618 1.00 67.12 173 VAL A N 1
ATOM 1331 C CA . VAL A 1 173 ? -18.028 -2.216 27.110 1.00 67.12 173 VAL A CA 1
ATOM 1332 C C . VAL A 1 173 ? -18.718 -3.028 26.012 1.00 67.12 173 VAL A C 1
ATOM 1334 O O . VAL A 1 173 ? -18.065 -3.432 25.056 1.00 67.12 173 VAL A O 1
ATOM 1337 N N . LEU A 1 174 ? -20.029 -3.264 26.109 1.00 67.38 174 LEU A N 1
ATOM 1338 C CA . LEU A 1 174 ? -20.796 -3.957 25.072 1.00 67.38 174 LEU A CA 1
ATOM 1339 C C . LEU A 1 174 ? -20.915 -3.110 23.794 1.00 67.38 174 LEU A C 1
ATOM 1341 O O . LEU A 1 174 ? -20.738 -3.639 22.694 1.00 67.38 174 LEU A O 1
ATOM 1345 N N . GLU A 1 175 ? -21.180 -1.808 23.926 1.00 70.50 175 GLU A N 1
ATOM 1346 C CA . GLU A 1 175 ? -21.199 -0.868 22.797 1.00 70.50 175 GLU A CA 1
ATOM 1347 C C . GLU A 1 175 ? -19.798 -0.687 22.183 1.00 70.50 175 GLU A C 1
ATOM 1349 O O . GLU A 1 175 ? -19.655 -0.712 20.958 1.00 70.50 175 GLU A O 1
ATOM 1354 N N . GLU A 1 176 ? -18.749 -0.623 23.006 1.00 72.06 176 GLU A N 1
ATOM 1355 C CA . GLU A 1 176 ? -17.347 -0.590 22.574 1.00 72.06 176 GLU A CA 1
ATOM 1356 C C . GLU A 1 176 ? -16.972 -1.880 21.831 1.00 72.06 176 GLU A C 1
ATOM 1358 O O . GLU A 1 176 ? -16.424 -1.827 20.733 1.00 72.06 176 GLU A O 1
ATOM 1363 N N . PHE A 1 177 ? -17.374 -3.046 22.341 1.00 72.19 177 PHE A N 1
ATOM 1364 C CA . PHE A 1 177 ? -17.158 -4.336 21.683 1.00 72.19 177 PHE A CA 1
ATOM 1365 C C . PHE A 1 177 ? -17.896 -4.437 20.341 1.00 72.19 177 PHE A C 1
ATOM 1367 O O . PHE A 1 177 ? -17.361 -4.941 19.349 1.00 72.19 177 PHE A O 1
ATOM 1374 N N . LYS A 1 178 ? -19.131 -3.931 20.271 1.00 72.62 178 LYS A N 1
ATOM 1375 C CA . LYS A 1 178 ? -19.924 -3.880 19.035 1.00 72.62 178 LYS A CA 1
ATOM 1376 C C . LYS A 1 178 ? -19.303 -2.929 18.010 1.00 72.62 178 LYS A C 1
ATOM 1378 O O . LYS A 1 178 ? -19.305 -3.243 16.813 1.00 72.62 178 LYS A O 1
ATOM 1383 N N . MET A 1 179 ? -18.751 -1.801 18.461 1.00 74.38 179 MET A N 1
ATOM 1384 C CA . MET A 1 179 ? -17.979 -0.880 17.627 1.00 74.38 179 MET A CA 1
ATOM 1385 C C . MET A 1 179 ? -16.697 -1.549 17.120 1.00 74.38 179 MET A C 1
ATOM 1387 O O . MET A 1 179 ? -16.472 -1.570 15.911 1.00 74.38 179 MET A O 1
ATOM 1391 N N . GLU A 1 180 ? -15.916 -2.179 17.995 1.00 77.44 180 GLU A N 1
ATOM 1392 C CA . GLU A 1 180 ? -14.684 -2.895 17.641 1.00 77.44 180 GLU A CA 1
ATOM 1393 C C . GLU A 1 180 ? -14.943 -4.045 16.660 1.00 77.44 180 GLU A C 1
ATOM 1395 O O . GLU A 1 180 ? -14.201 -4.217 15.693 1.00 77.44 180 GLU A O 1
ATOM 1400 N N . LYS A 1 181 ? -16.057 -4.774 16.800 1.00 76.25 181 LYS A N 1
ATOM 1401 C CA . LYS A 1 181 ? -16.475 -5.793 15.823 1.00 76.25 181 LYS A CA 1
ATOM 1402 C C . LYS A 1 181 ? -16.787 -5.185 14.454 1.00 76.25 181 LYS A C 1
ATOM 1404 O O . LYS A 1 181 ? -16.424 -5.762 13.426 1.00 76.25 181 LYS A O 1
ATOM 1409 N N . ARG A 1 182 ? -17.448 -4.021 14.413 1.00 80.62 182 ARG A N 1
ATOM 1410 C CA . ARG A 1 182 ? -17.710 -3.293 13.159 1.00 80.62 182 ARG A CA 1
ATOM 1411 C C . ARG A 1 182 ? -16.405 -2.820 12.516 1.00 80.62 182 ARG A C 1
ATOM 1413 O O . ARG A 1 182 ? -16.251 -2.974 11.306 1.00 80.62 182 ARG A O 1
ATOM 1420 N N . LEU A 1 183 ? -15.473 -2.299 13.314 1.00 80.19 183 LEU A N 1
ATOM 1421 C CA . LEU A 1 183 ? -14.146 -1.885 12.857 1.00 80.19 183 LEU A CA 1
ATOM 1422 C C . LEU A 1 183 ? -13.345 -3.077 12.324 1.00 80.19 183 LEU A C 1
ATOM 1424 O O . LEU A 1 183 ? -12.798 -2.998 11.231 1.00 80.19 183 LEU A O 1
ATOM 1428 N N . CYS A 1 184 ? -13.336 -4.205 13.034 1.00 82.75 184 CYS A N 1
ATOM 1429 C CA . CYS A 1 184 ? -12.680 -5.435 12.594 1.00 82.75 184 CYS A CA 1
ATOM 1430 C C . CYS A 1 184 ? -13.254 -5.935 11.261 1.00 82.75 184 CYS A C 1
ATOM 1432 O O . CYS A 1 184 ? -12.493 -6.215 10.339 1.00 82.75 184 CYS A O 1
ATOM 1434 N N . LYS A 1 185 ? -14.587 -5.947 11.103 1.00 84.94 185 LYS A N 1
ATOM 1435 C CA . LYS A 1 185 ? -15.232 -6.283 9.823 1.00 84.94 185 LYS A CA 1
ATOM 1436 C C . LYS A 1 185 ? -14.782 -5.349 8.697 1.00 84.94 185 LYS A C 1
ATOM 1438 O O . LYS A 1 185 ? -14.514 -5.822 7.599 1.00 84.94 185 LYS A O 1
ATOM 1443 N N . MET A 1 186 ? -14.693 -4.047 8.961 1.00 87.44 186 MET A N 1
ATOM 1444 C CA . MET A 1 186 ? -14.206 -3.072 7.984 1.00 87.44 186 MET A CA 1
ATOM 1445 C C . MET A 1 186 ? -12.753 -3.364 7.583 1.00 87.44 186 MET A C 1
ATOM 1447 O O . MET A 1 186 ? -12.480 -3.503 6.397 1.00 87.44 186 MET A O 1
ATOM 1451 N N . PHE A 1 187 ? -11.841 -3.523 8.546 1.00 86.00 187 PHE A N 1
ATOM 1452 C CA . PHE A 1 187 ? -10.431 -3.826 8.273 1.00 86.00 187 PHE A CA 1
ATOM 1453 C C . PHE A 1 187 ? -10.235 -5.168 7.569 1.00 86.00 187 PHE A C 1
ATOM 1455 O O . PHE A 1 187 ? -9.430 -5.256 6.651 1.00 86.00 187 PHE A O 1
ATOM 1462 N N . TYR A 1 188 ? -11.010 -6.187 7.936 1.00 87.88 188 TYR A N 1
ATOM 1463 C CA . TYR A 1 188 ? -11.021 -7.465 7.236 1.00 87.88 188 TYR A CA 1
ATOM 1464 C C . TYR A 1 188 ? -11.406 -7.296 5.760 1.00 87.88 188 TYR A C 1
ATOM 1466 O O . TYR A 1 188 ? -10.719 -7.820 4.889 1.00 87.88 188 TYR A O 1
ATOM 1474 N N . MET A 1 189 ? -12.454 -6.515 5.469 1.00 88.69 189 MET A N 1
ATOM 1475 C CA . MET A 1 189 ? -12.849 -6.214 4.088 1.00 88.69 189 MET A CA 1
ATOM 1476 C C . MET A 1 189 ? -11.778 -5.407 3.339 1.00 88.69 189 MET A C 1
ATOM 1478 O O . MET A 1 189 ? -11.542 -5.684 2.167 1.00 88.69 189 MET A O 1
ATOM 1482 N N . ILE A 1 190 ? -11.095 -4.461 4.001 1.00 88.69 190 ILE A N 1
ATOM 1483 C CA . ILE A 1 190 ? -9.960 -3.717 3.417 1.00 88.69 190 ILE A CA 1
ATOM 1484 C C . ILE A 1 190 ? -8.841 -4.689 3.017 1.00 88.69 190 ILE A C 1
ATOM 1486 O O . ILE A 1 190 ? -8.396 -4.669 1.871 1.00 88.69 190 ILE A O 1
ATOM 1490 N N . THR A 1 191 ? -8.422 -5.572 3.928 1.00 88.31 191 THR A N 1
ATOM 1491 C CA . THR A 1 191 ? -7.365 -6.559 3.663 1.00 88.31 191 THR A CA 1
ATOM 1492 C C . THR A 1 191 ? -7.769 -7.548 2.569 1.00 88.31 191 THR A C 1
ATOM 1494 O O . THR A 1 191 ? -6.956 -7.879 1.710 1.00 88.31 191 THR A O 1
ATOM 1497 N N . LEU A 1 192 ? -9.025 -8.002 2.562 1.00 90.50 192 LEU A N 1
ATOM 1498 C CA . LEU A 1 192 ? -9.532 -8.915 1.538 1.00 90.50 192 LEU A CA 1
ATOM 1499 C C . LEU A 1 192 ? -9.508 -8.267 0.149 1.00 90.50 192 LEU A C 1
ATOM 1501 O O . LEU A 1 192 ? -8.996 -8.866 -0.794 1.00 90.50 192 LEU A O 1
ATOM 1505 N N . LEU A 1 193 ? -10.023 -7.040 0.018 1.00 91.56 193 LEU A N 1
ATOM 1506 C CA . LEU A 1 193 ? -10.012 -6.325 -1.259 1.00 91.56 193 LEU A CA 1
ATOM 1507 C C . LEU A 1 193 ? -8.593 -5.970 -1.711 1.00 91.56 193 LEU A C 1
ATOM 1509 O O . LEU A 1 193 ? -8.323 -6.058 -2.905 1.00 91.56 193 LEU A O 1
ATOM 1513 N N . PHE A 1 194 ? -7.682 -5.670 -0.780 1.00 91.12 194 PHE A N 1
ATOM 1514 C CA . PHE A 1 194 ? -6.260 -5.521 -1.087 1.00 91.12 194 PHE A CA 1
ATOM 1515 C C . PHE A 1 194 ? -5.701 -6.786 -1.741 1.00 91.12 194 PHE A C 1
ATOM 1517 O O . PHE A 1 194 ? -5.153 -6.723 -2.836 1.00 91.12 194 PHE A O 1
ATOM 1524 N N . LEU A 1 195 ? -5.898 -7.958 -1.136 1.00 90.19 195 LEU A N 1
ATOM 1525 C CA . LEU A 1 195 ? -5.410 -9.210 -1.719 1.00 90.19 195 LEU A CA 1
ATOM 1526 C C . LEU A 1 195 ? -6.039 -9.498 -3.087 1.00 90.19 195 LEU A C 1
ATOM 1528 O O . LEU A 1 195 ? -5.333 -9.922 -3.999 1.00 90.19 195 LEU A O 1
ATOM 1532 N N . LEU A 1 196 ? -7.336 -9.236 -3.253 1.00 92.50 196 LEU A N 1
ATOM 1533 C CA . LEU A 1 196 ? -8.039 -9.466 -4.518 1.00 92.50 196 LEU A CA 1
ATOM 1534 C C . LEU A 1 196 ? -7.557 -8.534 -5.638 1.00 92.50 196 LEU A C 1
ATOM 1536 O O . LEU A 1 196 ? -7.322 -8.998 -6.750 1.00 92.50 196 LEU A O 1
ATOM 1540 N N . LEU A 1 197 ? -7.370 -7.244 -5.352 1.00 92.38 197 LEU A N 1
ATOM 1541 C CA . LEU A 1 197 ? -6.910 -6.261 -6.339 1.00 92.38 197 LEU A CA 1
ATOM 1542 C C . LEU A 1 197 ? -5.422 -6.411 -6.678 1.00 92.38 197 LEU A C 1
ATOM 1544 O O . LEU A 1 197 ? -5.016 -6.106 -7.799 1.00 92.38 197 LEU A O 1
ATOM 1548 N N . TRP A 1 198 ? -4.613 -6.917 -5.744 1.00 91.25 198 TRP A N 1
ATOM 1549 C CA . TRP A 1 198 ? -3.185 -7.165 -5.958 1.00 91.25 198 TRP A CA 1
ATOM 1550 C C . TRP A 1 198 ? -2.876 -8.551 -6.537 1.00 91.25 198 TRP A C 1
ATOM 1552 O O . TRP A 1 198 ? -1.859 -8.710 -7.213 1.00 91.25 198 TRP A O 1
ATOM 1562 N N . SER A 1 199 ? -3.745 -9.545 -6.333 1.00 90.31 199 SER A N 1
ATOM 1563 C CA . SER A 1 199 ? -3.604 -10.905 -6.873 1.00 90.31 199 SER A CA 1
ATOM 1564 C C . SER A 1 199 ? -3.247 -10.956 -8.369 1.00 90.31 199 SER A C 1
ATOM 1566 O O . SER A 1 199 ? -2.235 -11.579 -8.698 1.00 90.31 199 SER A O 1
ATOM 1568 N N . PRO A 1 200 ? -3.966 -10.281 -9.290 1.00 92.12 200 PRO A N 1
ATOM 1569 C CA . PRO A 1 200 ? -3.649 -10.347 -10.718 1.00 92.12 200 PRO A CA 1
ATOM 1570 C C . PRO A 1 200 ? -2.264 -9.775 -11.044 1.00 92.12 200 PRO A C 1
ATOM 1572 O O . PRO A 1 200 ? -1.593 -10.277 -11.942 1.00 92.12 200 PRO A O 1
ATOM 1575 N N . TYR A 1 201 ? -1.800 -8.772 -10.295 1.00 89.00 201 TYR A N 1
ATOM 1576 C CA . TYR A 1 201 ? -0.450 -8.229 -10.447 1.00 89.00 201 TYR A CA 1
ATOM 1577 C C . TYR A 1 201 ? 0.619 -9.204 -9.937 1.00 89.00 201 TYR A C 1
ATOM 1579 O O . TYR A 1 201 ? 1.625 -9.422 -10.608 1.00 89.00 201 TYR A O 1
ATOM 1587 N N . ILE A 1 202 ? 0.384 -9.854 -8.793 1.00 88.25 202 ILE A N 1
ATOM 1588 C CA . ILE A 1 202 ? 1.288 -10.880 -8.250 1.00 88.25 202 ILE A CA 1
ATOM 1589 C C . ILE A 1 202 ? 1.414 -12.051 -9.231 1.00 88.25 202 ILE A C 1
ATOM 1591 O O . ILE A 1 202 ? 2.527 -12.472 -9.550 1.00 88.25 202 ILE A O 1
ATOM 1595 N N . VAL A 1 203 ? 0.290 -12.537 -9.762 1.00 89.25 203 VAL A N 1
ATOM 1596 C CA . VAL A 1 203 ? 0.273 -13.600 -10.775 1.00 89.25 203 VAL A CA 1
ATOM 1597 C C . VAL A 1 203 ? 1.030 -13.157 -12.028 1.00 89.25 203 VAL A C 1
ATOM 1599 O O . VAL A 1 203 ? 1.890 -13.896 -12.502 1.00 89.25 203 VAL A O 1
ATOM 1602 N N . ALA A 1 204 ? 0.809 -11.934 -12.519 1.00 86.44 204 ALA A N 1
ATOM 1603 C CA . ALA A 1 204 ? 1.555 -11.387 -13.651 1.00 86.44 204 ALA A CA 1
ATOM 1604 C C . ALA A 1 204 ? 3.076 -11.339 -13.405 1.00 86.44 204 ALA A C 1
ATOM 1606 O O . ALA A 1 204 ? 3.855 -11.673 -14.302 1.00 86.44 204 ALA A O 1
ATOM 1607 N N . CYS A 1 205 ? 3.506 -10.963 -12.198 1.00 83.62 205 CYS A N 1
ATOM 1608 C CA . CYS A 1 205 ? 4.914 -10.963 -11.802 1.00 83.62 205 CYS A CA 1
ATOM 1609 C C . CYS A 1 205 ? 5.512 -12.374 -11.815 1.00 83.62 205 CYS A C 1
ATOM 1611 O O . CYS A 1 205 ? 6.580 -12.567 -12.395 1.00 83.62 205 CYS A O 1
ATOM 1613 N N . TYR A 1 206 ? 4.824 -13.365 -11.241 1.00 84.69 206 TYR A N 1
ATOM 1614 C CA . TYR A 1 206 ? 5.287 -14.756 -11.269 1.00 84.69 206 TYR A CA 1
ATOM 1615 C C . TYR A 1 206 ? 5.334 -15.314 -12.694 1.00 84.69 206 TYR A C 1
ATOM 1617 O O . TYR A 1 206 ? 6.341 -15.899 -13.092 1.00 84.69 206 TYR A O 1
ATOM 1625 N N . LEU A 1 207 ? 4.297 -15.076 -13.500 1.00 83.88 207 LEU A N 1
ATOM 1626 C CA . LEU A 1 207 ? 4.253 -15.521 -14.895 1.00 83.88 207 LEU A CA 1
ATOM 1627 C C . LEU A 1 207 ? 5.420 -14.961 -15.720 1.00 83.88 207 LEU A C 1
ATOM 1629 O O . LEU A 1 207 ? 5.979 -15.686 -16.537 1.00 83.88 207 LEU A O 1
ATOM 1633 N N . ARG A 1 208 ? 5.842 -13.712 -15.475 1.00 78.50 208 ARG A N 1
ATOM 1634 C CA . ARG A 1 208 ? 7.014 -13.106 -16.136 1.00 78.50 208 ARG A CA 1
ATOM 1635 C C . ARG A 1 208 ? 8.349 -13.757 -15.771 1.00 78.50 208 ARG A C 1
ATOM 1637 O O . ARG A 1 208 ? 9.291 -13.644 -16.550 1.00 78.50 208 ARG A O 1
ATOM 1644 N N . VAL A 1 209 ? 8.453 -14.385 -14.600 1.00 82.06 209 VAL A N 1
ATOM 1645 C CA . VAL A 1 209 ? 9.671 -15.090 -14.167 1.00 82.06 209 VAL A CA 1
ATOM 1646 C C . VAL A 1 209 ? 9.757 -16.471 -14.819 1.00 82.06 209 VAL A C 1
ATOM 1648 O O . VAL A 1 209 ? 10.837 -16.878 -15.238 1.00 82.06 209 VAL A O 1
ATOM 1651 N N . PHE A 1 210 ? 8.629 -17.178 -14.931 1.00 80.19 210 PHE A N 1
ATOM 1652 C CA . PHE A 1 210 ? 8.593 -18.557 -15.431 1.00 80.19 210 PHE A CA 1
ATOM 1653 C C . PHE A 1 210 ? 8.410 -18.675 -16.951 1.00 80.19 210 PHE A C 1
ATOM 1655 O O . PHE A 1 210 ? 8.895 -19.634 -17.549 1.00 80.19 210 PHE A O 1
ATOM 1662 N N . ILE A 1 211 ? 7.724 -17.724 -17.592 1.00 79.19 211 ILE A N 1
ATOM 1663 C CA . ILE A 1 211 ? 7.400 -17.765 -19.024 1.00 79.19 211 ILE A CA 1
ATOM 1664 C C . ILE A 1 211 ? 8.105 -16.609 -19.734 1.00 79.19 211 ILE A C 1
ATOM 1666 O O . ILE A 1 211 ? 8.066 -15.461 -19.290 1.00 79.19 211 ILE A O 1
ATOM 1670 N N . LYS A 1 212 ? 8.738 -16.900 -20.879 1.00 68.94 212 LYS A N 1
ATOM 1671 C CA . LYS A 1 212 ? 9.388 -15.895 -21.735 1.00 68.94 212 LYS A CA 1
ATOM 1672 C C . LYS A 1 212 ? 8.393 -14.764 -22.047 1.00 68.94 212 LYS A C 1
ATOM 1674 O O . LYS A 1 212 ? 7.283 -15.029 -22.512 1.00 68.94 212 LYS A O 1
ATOM 1679 N N . ALA A 1 213 ? 8.815 -13.514 -21.823 1.00 60.88 213 ALA A N 1
ATOM 1680 C CA . ALA A 1 213 ? 7.979 -12.303 -21.857 1.00 60.88 213 ALA A CA 1
ATOM 1681 C C . ALA A 1 213 ? 7.121 -12.119 -23.130 1.00 60.88 213 ALA A C 1
ATOM 1683 O O . ALA A 1 213 ? 6.130 -11.397 -23.100 1.00 60.88 213 ALA A O 1
ATOM 1684 N N . SER A 1 214 ? 7.476 -12.790 -24.227 1.00 59.56 214 SER A N 1
ATOM 1685 C CA . SER A 1 214 ? 6.807 -12.747 -25.531 1.00 59.56 214 SER A CA 1
ATOM 1686 C C . SER A 1 214 ? 5.405 -13.371 -25.563 1.00 59.56 214 SER A C 1
ATOM 1688 O O . SER A 1 214 ? 4.664 -13.101 -26.500 1.00 59.56 214 SER A O 1
ATOM 1690 N N . SER A 1 215 ? 5.034 -14.192 -24.573 1.00 68.50 215 SER A N 1
ATOM 1691 C CA . SER A 1 215 ? 3.745 -14.916 -24.580 1.00 68.50 215 SER A CA 1
ATOM 1692 C C . SER A 1 215 ? 2.647 -14.241 -23.750 1.00 68.50 215 SER A C 1
ATOM 1694 O O . SER A 1 215 ? 1.513 -14.712 -23.739 1.00 68.50 215 SER A O 1
ATOM 1696 N N . ILE A 1 216 ? 2.964 -13.160 -23.024 1.00 76.69 216 ILE A N 1
ATOM 1697 C CA . ILE A 1 216 ? 2.009 -12.501 -22.124 1.00 76.69 216 ILE A CA 1
ATOM 1698 C C . ILE A 1 216 ? 1.371 -11.311 -22.856 1.00 76.69 216 ILE A C 1
ATOM 1700 O O . ILE A 1 216 ? 2.087 -10.370 -23.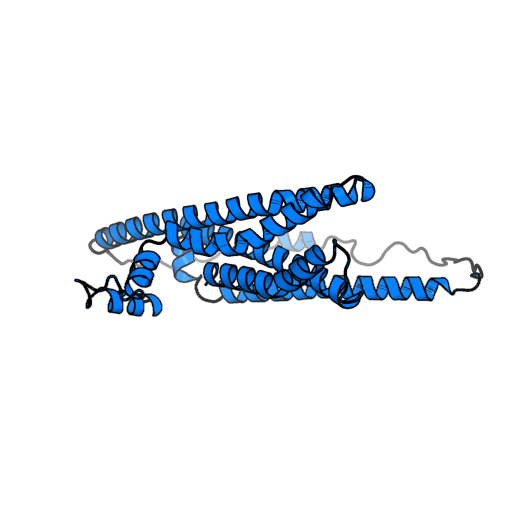216 1.00 76.69 216 ILE A O 1
ATOM 1704 N N . PRO A 1 217 ? 0.040 -11.298 -23.060 1.00 84.69 217 PRO A N 1
ATOM 1705 C CA . PRO A 1 217 ? -0.629 -10.189 -23.726 1.00 84.69 217 PRO A CA 1
ATOM 1706 C C . PRO A 1 217 ? -0.478 -8.893 -22.918 1.00 84.69 217 PRO A C 1
ATOM 1708 O O . PRO A 1 217 ? -0.712 -8.861 -21.709 1.00 84.69 217 PRO A O 1
ATOM 1711 N N . GLN A 1 218 ? -0.129 -7.797 -23.599 1.00 81.75 218 GLN A N 1
ATOM 1712 C CA . GLN A 1 218 ? 0.079 -6.484 -22.967 1.00 81.75 218 GLN A CA 1
ATOM 1713 C C . GLN A 1 218 ? -1.170 -5.975 -22.236 1.00 81.75 218 GLN A C 1
ATOM 1715 O O . GLN A 1 218 ? -1.053 -5.336 -21.196 1.00 81.75 218 GLN A O 1
ATOM 1720 N N . VAL A 1 219 ? -2.360 -6.329 -22.730 1.00 85.19 219 VAL A N 1
ATOM 1721 C CA . VAL A 1 219 ? -3.646 -5.995 -22.101 1.00 85.19 219 VAL A CA 1
ATOM 1722 C C . VAL A 1 219 ? -3.746 -6.568 -20.684 1.00 85.19 219 VAL A C 1
ATOM 1724 O O . VAL A 1 219 ? -4.159 -5.873 -19.766 1.00 85.19 219 VAL A O 1
ATOM 1727 N N . TYR A 1 220 ? -3.295 -7.806 -20.460 1.00 87.69 220 TYR A N 1
ATOM 1728 C CA . TYR A 1 220 ? -3.318 -8.411 -19.124 1.00 87.69 220 TYR A CA 1
ATOM 1729 C C . TYR A 1 220 ? -2.404 -7.663 -18.138 1.00 87.69 220 TYR A C 1
ATOM 1731 O O . TYR A 1 220 ? -2.740 -7.456 -16.968 1.00 87.69 220 TYR A O 1
ATOM 1739 N N . LEU A 1 221 ? -1.250 -7.204 -18.621 1.00 85.12 221 LEU A N 1
ATOM 1740 C CA . LEU A 1 221 ? -0.274 -6.467 -17.823 1.00 85.12 221 LEU A CA 1
ATOM 1741 C C . LEU A 1 221 ? -0.772 -5.069 -17.462 1.00 85.12 221 LEU A C 1
ATOM 1743 O O . LEU A 1 221 ? -0.645 -4.652 -16.315 1.00 85.12 221 LEU A O 1
ATOM 1747 N N . THR A 1 222 ? -1.373 -4.353 -18.409 1.00 86.44 222 THR A N 1
ATOM 1748 C CA . THR A 1 222 ? -1.948 -3.041 -18.114 1.00 86.44 222 THR A CA 1
ATOM 1749 C C . THR A 1 222 ? -3.122 -3.185 -17.153 1.00 86.44 222 THR A C 1
ATOM 1751 O O . THR A 1 222 ? -3.129 -2.517 -16.122 1.00 86.44 222 THR A O 1
ATOM 1754 N N . THR A 1 223 ? -4.067 -4.096 -17.408 1.00 88.88 223 THR A N 1
ATOM 1755 C CA . THR A 1 223 ? -5.231 -4.319 -16.532 1.00 88.88 223 THR A CA 1
ATOM 1756 C C . THR A 1 223 ? -4.829 -4.689 -15.104 1.00 88.88 223 THR A C 1
ATOM 1758 O O . THR A 1 223 ? -5.377 -4.124 -14.158 1.00 88.88 223 THR A O 1
ATOM 1761 N N . SER A 1 224 ? -3.850 -5.580 -14.922 1.00 90.12 224 SER A N 1
ATOM 1762 C CA . SER A 1 224 ? -3.370 -5.952 -13.583 1.00 90.12 224 SER A CA 1
ATOM 1763 C C . SER A 1 224 ? -2.744 -4.770 -12.835 1.00 90.12 224 SER A C 1
ATOM 1765 O O . SER A 1 224 ? -3.021 -4.585 -11.652 1.00 90.12 224 SER A O 1
ATOM 1767 N N . VAL A 1 225 ? -1.979 -3.912 -13.517 1.00 88.62 225 VAL A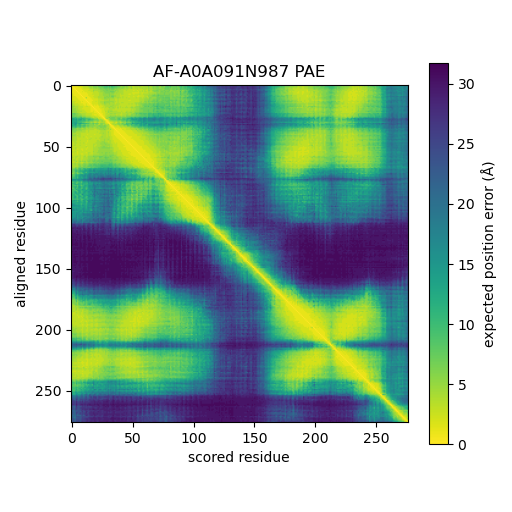 N 1
ATOM 1768 C CA . VAL A 1 225 ? -1.443 -2.672 -12.931 1.00 88.62 225 VAL A CA 1
ATOM 1769 C C . VAL A 1 225 ? -2.570 -1.700 -12.560 1.00 88.62 225 VAL A C 1
ATOM 1771 O O . VAL A 1 225 ? -2.564 -1.161 -11.453 1.00 88.62 225 VAL A O 1
ATOM 1774 N N . TRP A 1 226 ? -3.572 -1.513 -13.421 1.00 89.75 226 TRP A N 1
ATOM 1775 C CA . TRP A 1 226 ? -4.731 -0.658 -13.132 1.00 89.75 226 TRP A CA 1
ATOM 1776 C C . TRP A 1 226 ? -5.506 -1.112 -11.891 1.00 89.75 226 TRP A C 1
ATOM 1778 O O . TRP A 1 226 ? -5.899 -0.273 -11.077 1.00 89.75 226 TRP A O 1
ATOM 1788 N N . MET A 1 227 ? -5.664 -2.423 -11.690 1.00 90.75 227 MET A N 1
ATOM 1789 C CA . MET A 1 227 ? -6.302 -2.971 -10.488 1.00 90.75 227 MET A CA 1
ATOM 1790 C C . MET A 1 227 ? -5.550 -2.586 -9.205 1.00 90.75 227 MET A C 1
ATOM 1792 O O . MET A 1 227 ? -6.187 -2.220 -8.217 1.00 90.75 227 MET A O 1
ATOM 1796 N N . THR A 1 228 ? -4.212 -2.535 -9.228 1.00 90.81 228 THR A N 1
ATOM 1797 C CA . THR A 1 228 ? -3.442 -2.060 -8.062 1.00 90.81 228 THR A CA 1
ATOM 1798 C C . THR A 1 228 ? -3.693 -0.581 -7.753 1.00 90.81 228 THR A C 1
ATOM 1800 O O . THR A 1 228 ? -3.697 -0.188 -6.589 1.00 90.81 228 THR A O 1
ATOM 1803 N N . PHE A 1 229 ? -3.931 0.270 -8.756 1.00 89.25 229 PHE A N 1
ATOM 1804 C CA . PHE A 1 229 ? -4.264 1.684 -8.539 1.00 89.25 229 PHE A CA 1
ATOM 1805 C C . PHE A 1 229 ? -5.702 1.883 -8.060 1.00 89.25 229 PHE A C 1
ATOM 1807 O O . PHE A 1 229 ? -5.939 2.747 -7.216 1.00 89.25 229 PHE A O 1
ATOM 1814 N N . ALA A 1 230 ? -6.639 1.042 -8.504 1.00 90.62 230 ALA A N 1
ATOM 1815 C CA . ALA A 1 230 ? -8.022 1.070 -8.028 1.00 90.62 230 ALA A CA 1
ATOM 1816 C C . ALA A 1 230 ? -8.126 0.905 -6.497 1.00 90.62 230 ALA A C 1
ATOM 1818 O O . ALA A 1 230 ? -9.037 1.463 -5.885 1.00 90.62 230 ALA A O 1
ATOM 1819 N N . GLN A 1 231 ? -7.150 0.237 -5.865 1.00 89.75 231 GLN A N 1
ATOM 1820 C CA . GLN A 1 231 ? -7.043 0.108 -4.406 1.00 89.75 231 GLN A CA 1
ATOM 1821 C C . GLN A 1 231 ? -7.129 1.453 -3.666 1.00 89.75 231 GLN A C 1
ATOM 1823 O O . GLN A 1 231 ? -7.759 1.529 -2.610 1.00 89.75 231 GLN A O 1
ATOM 1828 N N . ALA A 1 232 ? -6.555 2.526 -4.220 1.00 89.88 232 ALA A N 1
ATOM 1829 C CA . ALA A 1 232 ? -6.560 3.834 -3.568 1.00 89.88 232 ALA A CA 1
ATOM 1830 C C . ALA A 1 232 ? -7.975 4.421 -3.422 1.00 89.88 232 ALA A C 1
ATOM 1832 O O . ALA A 1 232 ? -8.255 5.128 -2.455 1.00 89.88 232 ALA A O 1
ATOM 1833 N N . GLY A 1 233 ? -8.889 4.081 -4.337 1.00 87.38 233 GLY A N 1
ATOM 1834 C CA . GLY A 1 233 ? -10.301 4.458 -4.242 1.00 87.38 233 GLY A CA 1
ATOM 1835 C C . GLY A 1 233 ? -11.104 3.575 -3.285 1.00 87.38 233 GLY A C 1
ATOM 1836 O O . GLY A 1 233 ? -12.098 4.022 -2.717 1.00 87.38 233 GLY A O 1
ATOM 1837 N N . VAL A 1 234 ? -10.671 2.335 -3.049 1.00 89.25 234 VAL A N 1
ATOM 1838 C CA . VAL A 1 234 ? -11.405 1.370 -2.217 1.00 89.25 234 VAL A CA 1
ATOM 1839 C C . VAL A 1 234 ? -11.360 1.735 -0.734 1.00 89.25 234 VAL A C 1
ATOM 1841 O O . VAL A 1 234 ? -12.386 1.624 -0.057 1.00 89.25 234 VAL A O 1
ATOM 1844 N N . ASN A 1 235 ? -10.218 2.202 -0.218 1.00 87.38 235 ASN A N 1
ATOM 1845 C CA . ASN A 1 235 ? -10.083 2.473 1.218 1.00 87.38 235 ASN A CA 1
ATOM 1846 C C . ASN A 1 235 ? -11.072 3.561 1.698 1.00 87.38 235 ASN A C 1
ATOM 1848 O O . ASN A 1 235 ? -11.818 3.288 2.645 1.00 87.38 235 ASN A O 1
ATOM 1852 N N . PRO A 1 236 ? -11.190 4.742 1.049 1.00 86.75 236 PRO A N 1
ATOM 1853 C CA . PRO A 1 236 ? -12.188 5.746 1.428 1.00 86.75 236 PRO A CA 1
ATOM 1854 C C . PRO A 1 236 ? -13.638 5.268 1.255 1.00 86.75 236 PRO A C 1
ATOM 1856 O O . PRO A 1 236 ? -14.478 5.568 2.103 1.00 86.75 236 PRO A O 1
ATOM 1859 N N . ILE A 1 237 ? -13.938 4.483 0.210 1.00 87.00 237 ILE A N 1
ATOM 1860 C CA . ILE A 1 237 ? -15.284 3.927 -0.029 1.00 87.00 237 ILE A CA 1
ATOM 1861 C C . ILE A 1 237 ? -15.690 2.980 1.105 1.00 87.00 237 ILE A C 1
ATOM 1863 O O . ILE A 1 237 ? -16.792 3.089 1.649 1.00 87.00 237 ILE A O 1
ATOM 1867 N N . LEU A 1 238 ? -14.800 2.074 1.511 1.00 86.50 238 LEU A N 1
ATOM 1868 C CA . LEU A 1 238 ? -15.056 1.183 2.641 1.00 86.50 238 LEU A CA 1
ATOM 1869 C C . LEU A 1 238 ? -15.236 1.971 3.940 1.00 86.50 238 LEU A C 1
ATOM 1871 O O . LEU A 1 238 ? -16.148 1.677 4.716 1.00 86.50 238 LEU A O 1
ATOM 1875 N N . CYS A 1 239 ? -14.433 3.013 4.153 1.00 81.81 239 CYS A N 1
ATOM 1876 C CA . CYS A 1 239 ? -14.610 3.899 5.301 1.00 81.81 239 CYS A CA 1
ATOM 1877 C C . CYS A 1 239 ? -15.986 4.566 5.288 1.00 81.81 239 CYS A C 1
ATOM 1879 O O . CYS A 1 239 ? -16.657 4.594 6.316 1.00 81.81 239 CYS A O 1
ATOM 1881 N N . PHE A 1 240 ? -16.448 5.032 4.131 1.00 83.31 240 PHE A N 1
ATOM 1882 C CA . PHE A 1 240 ? -17.767 5.635 3.976 1.00 83.31 240 PHE A CA 1
ATOM 1883 C C . PHE A 1 240 ? -18.912 4.640 4.256 1.00 83.31 240 PHE A C 1
ATOM 1885 O O . PHE A 1 240 ? -19.866 4.966 4.965 1.00 83.31 240 PHE A O 1
ATOM 1892 N N . ILE A 1 241 ? -18.819 3.400 3.764 1.00 83.06 241 ILE A N 1
ATOM 1893 C CA . ILE A 1 241 ? -19.851 2.368 3.97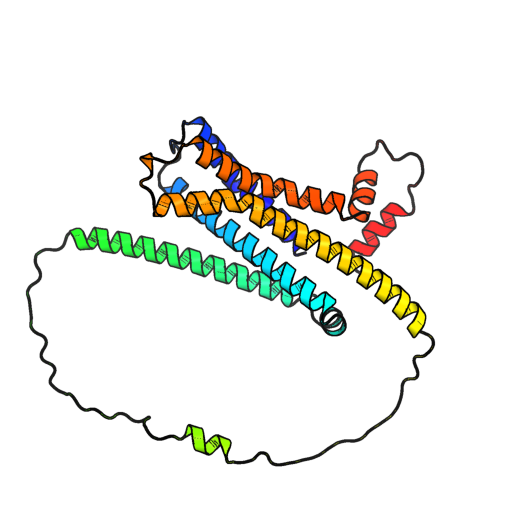3 1.00 83.06 241 ILE A CA 1
ATOM 1894 C C . ILE A 1 241 ? -19.938 1.969 5.454 1.00 83.06 241 ILE A C 1
ATOM 1896 O O . ILE A 1 241 ? -21.027 1.946 6.047 1.00 83.06 241 ILE A O 1
ATOM 1900 N N . PHE A 1 242 ? -18.798 1.662 6.073 1.00 78.50 242 PHE A N 1
ATOM 1901 C CA . PHE A 1 242 ? -18.757 1.081 7.415 1.00 78.50 242 PHE A CA 1
ATOM 1902 C C . PHE A 1 242 ? -18.811 2.122 8.538 1.00 78.50 242 PHE A C 1
ATOM 1904 O O . PHE A 1 242 ? -19.309 1.808 9.627 1.00 78.50 242 PHE A O 1
ATOM 1911 N N . ASN A 1 243 ? -18.378 3.360 8.289 1.00 76.06 243 ASN A N 1
ATOM 1912 C CA . ASN A 1 243 ? -18.372 4.417 9.293 1.00 76.06 243 ASN A CA 1
ATOM 1913 C C . ASN A 1 243 ? -19.593 5.342 9.147 1.00 76.06 243 ASN A C 1
ATOM 1915 O O . ASN A 1 243 ? -19.658 6.207 8.275 1.00 76.06 243 ASN A O 1
ATOM 1919 N N . LYS A 1 244 ? -20.594 5.146 10.016 1.00 69.94 244 LYS A N 1
ATOM 1920 C CA . LYS A 1 244 ? -21.804 5.987 10.054 1.00 69.94 244 LYS A CA 1
ATOM 1921 C C . LYS A 1 244 ? -21.485 7.435 10.441 1.00 69.94 244 LYS A C 1
ATOM 1923 O O . LYS A 1 244 ? -22.064 8.336 9.850 1.00 69.94 244 LYS A O 1
ATOM 1928 N N . GLU A 1 245 ? -20.535 7.645 11.350 1.00 69.56 245 GLU A N 1
ATOM 1929 C CA . GLU A 1 245 ? -20.114 8.978 11.809 1.00 69.56 245 GLU A CA 1
ATOM 1930 C C . GLU A 1 245 ? -19.524 9.795 10.660 1.00 69.56 245 GLU A C 1
ATOM 1932 O O . GLU A 1 245 ? -19.866 10.958 10.463 1.00 69.56 245 GLU A O 1
ATOM 1937 N N . LEU A 1 246 ? -18.698 9.146 9.831 1.00 68.56 246 LEU A N 1
ATOM 1938 C CA . LEU A 1 246 ? -18.089 9.787 8.670 1.00 68.56 246 LEU A CA 1
ATOM 1939 C C . LEU A 1 246 ? -19.159 10.250 7.675 1.00 68.56 246 LEU A C 1
ATOM 1941 O O . LEU A 1 246 ? -19.064 11.347 7.147 1.00 68.56 246 LEU A O 1
ATOM 1945 N N . ARG A 1 247 ? -20.214 9.452 7.462 1.00 74.94 247 ARG A N 1
ATOM 1946 C CA . ARG A 1 247 ? -21.345 9.827 6.596 1.00 74.94 247 ARG A CA 1
ATOM 1947 C C . ARG A 1 247 ? -22.109 11.039 7.115 1.00 74.94 247 ARG A C 1
ATOM 1949 O O . ARG A 1 247 ? -22.556 11.846 6.307 1.00 74.94 247 ARG A O 1
ATOM 1956 N N . VAL A 1 248 ? -22.266 11.154 8.431 1.00 69.31 248 VAL A N 1
ATOM 1957 C CA . VAL A 1 248 ? -22.943 12.292 9.064 1.00 69.31 248 VAL A CA 1
ATOM 1958 C C . VAL A 1 248 ? -22.091 13.555 8.935 1.00 69.31 248 VAL A C 1
ATOM 1960 O O . VAL A 1 248 ? -22.589 14.559 8.432 1.00 69.31 248 VAL A O 1
ATOM 1963 N N . CYS A 1 249 ? -20.803 13.491 9.285 1.00 68.44 249 CYS A N 1
ATOM 1964 C CA . CYS A 1 249 ? -19.905 14.648 9.207 1.00 68.44 249 CYS A CA 1
ATOM 1965 C C . CYS A 1 249 ? -19.682 15.087 7.732 1.00 68.44 249 CYS A C 1
ATOM 1967 O O . CYS A 1 249 ? -19.691 16.276 7.426 1.00 68.44 249 CYS A O 1
ATOM 1969 N N . LEU A 1 250 ? -19.615 14.145 6.777 1.00 71.38 250 LEU A N 1
ATOM 1970 C CA . LEU A 1 250 ? -19.524 14.451 5.339 1.00 71.38 250 LEU A CA 1
ATOM 1971 C C . LEU A 1 250 ? -20.818 15.090 4.806 1.00 71.38 250 LEU A C 1
ATOM 1973 O O . LEU A 1 250 ? -20.753 16.042 4.038 1.00 71.38 250 LEU A O 1
ATOM 1977 N N . ARG A 1 251 ? -21.995 14.627 5.255 1.00 69.00 251 ARG A N 1
ATOM 1978 C CA . ARG A 1 251 ? -23.298 15.223 4.904 1.00 69.00 251 ARG A CA 1
ATOM 1979 C C . ARG A 1 251 ? -23.483 16.622 5.505 1.00 69.00 251 ARG A C 1
ATOM 1981 O O . ARG A 1 251 ? -24.109 17.453 4.862 1.00 69.00 251 ARG A O 1
ATOM 1988 N N . ALA A 1 252 ? -22.908 16.896 6.677 1.00 67.56 252 ALA A N 1
ATOM 1989 C CA . ALA A 1 252 ? -22.890 18.231 7.283 1.00 67.56 252 ALA A CA 1
ATOM 1990 C C . ALA A 1 252 ? -22.021 19.233 6.496 1.00 67.56 252 ALA A C 1
ATOM 1992 O O . ALA A 1 252 ? -22.309 20.429 6.490 1.00 67.56 252 ALA A O 1
ATOM 1993 N N . HIS A 1 253 ? -20.995 18.741 5.795 1.00 68.00 253 HIS A N 1
ATOM 1994 C CA . HIS A 1 253 ? -20.102 19.551 4.967 1.00 68.00 253 HIS A CA 1
ATOM 1995 C C . HIS A 1 253 ? -20.682 19.885 3.576 1.00 68.00 253 HIS A C 1
ATOM 1997 O O . HIS A 1 253 ? -20.161 20.775 2.904 1.00 68.00 253 HIS A O 1
ATOM 2003 N N . PHE A 1 254 ? -21.754 19.201 3.145 1.00 70.69 254 PHE A N 1
ATOM 2004 C CA . PHE A 1 254 ? -22.509 19.533 1.933 1.00 70.69 254 PHE A CA 1
ATOM 2005 C C . PHE A 1 254 ? -23.662 20.501 2.277 1.00 70.69 254 PHE A C 1
ATOM 2007 O O . PHE A 1 254 ? -24.633 20.090 2.916 1.00 70.69 254 PHE A O 1
ATOM 2014 N N . PRO A 1 255 ? -23.623 21.768 1.815 1.00 57.00 255 PRO A N 1
ATOM 2015 C CA . PRO A 1 255 ? -24.602 22.802 2.185 1.00 57.00 255 PRO A CA 1
ATOM 2016 C C . PRO A 1 255 ? -26.057 22.475 1.800 1.00 57.00 255 PRO A C 1
ATOM 2018 O O . PRO A 1 255 ? -26.995 23.023 2.364 1.00 57.00 255 PRO A O 1
ATOM 2021 N N . CYS A 1 256 ? -26.262 21.553 0.855 1.00 52.94 256 CYS A N 1
ATOM 2022 C CA . CYS A 1 256 ? -27.570 21.216 0.286 1.00 52.94 256 CYS A CA 1
ATOM 2023 C C . CYS A 1 256 ? -28.491 20.415 1.242 1.00 52.94 256 CYS A C 1
ATOM 2025 O O . CYS A 1 256 ? -29.664 20.218 0.943 1.00 52.94 256 CYS A O 1
ATOM 2027 N N . CYS A 1 257 ? -27.994 19.953 2.398 1.00 50.75 257 CYS A N 1
ATOM 2028 C CA . CYS A 1 257 ? -28.765 19.178 3.386 1.00 50.75 257 CYS A CA 1
ATOM 2029 C C . CYS A 1 257 ? -28.919 19.870 4.756 1.00 50.75 257 CYS A C 1
ATOM 2031 O O . CYS A 1 257 ? -29.343 19.223 5.709 1.00 50.75 257 CYS A O 1
ATOM 2033 N N . GLN A 1 258 ? -28.602 21.165 4.881 1.00 55.00 258 GLN A N 1
ATOM 2034 C CA . GLN A 1 258 ? -28.670 21.903 6.157 1.00 55.00 258 GLN A CA 1
ATOM 2035 C C . GLN A 1 258 ? -30.093 22.263 6.631 1.00 55.00 258 GLN A C 1
ATOM 2037 O O . GLN A 1 258 ? -30.256 22.948 7.641 1.00 55.00 258 GLN A O 1
ATOM 2042 N N . SER A 1 259 ? -31.137 21.781 5.956 1.00 44.78 259 SER A N 1
ATOM 2043 C CA . SER A 1 259 ? -32.501 21.929 6.456 1.00 44.78 259 SER A CA 1
ATOM 2044 C C . SER A 1 259 ? -32.718 20.961 7.627 1.00 44.78 259 SER A C 1
ATOM 2046 O O . SER A 1 259 ? -32.938 19.771 7.422 1.00 44.78 259 SER A O 1
ATOM 2048 N N . ILE A 1 260 ? -32.672 21.509 8.849 1.00 47.28 260 ILE A N 1
ATOM 2049 C CA . ILE A 1 260 ? -33.167 20.919 10.108 1.00 47.28 260 ILE A CA 1
ATOM 2050 C C . ILE A 1 260 ? -32.185 19.946 10.804 1.00 47.28 260 ILE A C 1
ATOM 2052 O O . ILE A 1 260 ? -32.424 18.747 10.800 1.00 47.28 260 ILE A O 1
ATOM 2056 N N . GLN A 1 261 ? -31.095 20.444 11.422 1.00 46.38 261 GLN A N 1
ATOM 2057 C CA . GLN A 1 261 ? -30.441 19.902 12.655 1.00 46.38 261 GLN A CA 1
ATOM 2058 C C . GLN A 1 261 ? -29.017 20.474 12.881 1.00 46.38 261 GLN A C 1
ATOM 2060 O O . GLN A 1 261 ? -28.053 19.738 13.082 1.00 46.38 261 GLN A O 1
ATOM 2065 N N . SER A 1 262 ? -28.823 21.796 12.861 1.00 44.72 262 SER A N 1
ATOM 2066 C CA . SER A 1 262 ? -27.488 22.382 13.093 1.00 44.72 262 SER A CA 1
ATOM 2067 C C . SER A 1 262 ? -27.361 22.980 14.493 1.00 44.72 262 SER A C 1
ATOM 2069 O O . SER A 1 262 ? -27.515 24.184 14.680 1.00 44.72 262 SER A O 1
ATOM 2071 N N . THR A 1 263 ? -27.085 22.131 15.488 1.00 45.72 263 THR A N 1
ATOM 2072 C CA . THR A 1 263 ? -26.405 22.560 16.734 1.00 45.72 263 THR A CA 1
ATOM 2073 C C . THR A 1 263 ? -25.749 21.401 17.496 1.00 45.72 263 THR A C 1
ATOM 2075 O O . THR A 1 263 ? -24.751 21.617 18.170 1.00 45.72 263 THR A O 1
ATOM 2078 N N . GLN A 1 264 ? -26.226 20.155 17.354 1.00 46.59 264 GLN A N 1
ATOM 2079 C CA . GLN A 1 264 ? -25.634 18.991 18.047 1.00 46.59 264 GLN A CA 1
ATOM 2080 C C . GLN A 1 264 ? -24.539 18.243 17.258 1.00 46.59 264 GLN A C 1
ATOM 2082 O O . GLN A 1 264 ? -23.666 17.635 17.872 1.00 46.59 264 GLN A O 1
ATOM 2087 N N . GLY A 1 265 ? -24.545 18.282 15.918 1.00 46.66 265 GLY A N 1
ATOM 2088 C CA . GLY A 1 265 ? -23.608 17.502 15.090 1.00 46.66 265 GLY A CA 1
ATOM 2089 C C . GLY A 1 265 ? -22.172 18.041 15.064 1.00 46.66 265 GLY A C 1
ATOM 2090 O O . GLY A 1 265 ? -21.222 17.261 15.085 1.00 46.66 265 GLY A O 1
ATOM 2091 N N . THR A 1 266 ? -22.003 19.365 15.071 1.00 46.84 266 THR A N 1
ATOM 2092 C CA . THR A 1 266 ? -20.682 20.016 15.001 1.00 46.84 266 THR A CA 1
ATOM 2093 C C . THR A 1 266 ? -19.881 19.807 16.290 1.00 46.84 266 THR A C 1
ATOM 2095 O O . THR A 1 266 ? -18.704 19.472 16.240 1.00 46.84 266 THR A O 1
ATOM 2098 N N . ILE A 1 267 ? -20.549 19.876 17.449 1.00 46.81 267 ILE A N 1
ATOM 2099 C CA . ILE A 1 267 ? -19.922 19.706 18.771 1.00 46.81 267 ILE A CA 1
ATOM 2100 C C . ILE A 1 267 ? -19.428 18.261 18.979 1.00 46.81 267 ILE A C 1
ATOM 2102 O O . ILE A 1 267 ? -18.386 18.039 19.593 1.00 46.81 267 ILE A O 1
ATOM 2106 N N . LEU A 1 268 ? -20.134 17.263 18.431 1.00 43.28 268 LEU A N 1
ATOM 2107 C CA . LEU A 1 268 ? -19.761 15.851 18.568 1.00 43.28 268 LEU A CA 1
ATOM 2108 C C . LEU A 1 268 ? -18.531 15.471 17.717 1.00 43.28 268 LEU A C 1
ATOM 2110 O O . LEU A 1 268 ? -17.724 14.647 18.155 1.00 43.28 268 LEU A O 1
ATOM 2114 N N . CYS A 1 269 ? -18.368 16.064 16.523 1.00 44.84 269 CYS A N 1
ATOM 2115 C CA . CYS A 1 269 ? -17.178 15.840 15.690 1.00 44.84 269 CYS A CA 1
ATOM 2116 C C . CYS A 1 269 ? -15.919 16.481 16.328 1.00 44.84 269 CYS A C 1
ATOM 2118 O O . CYS A 1 269 ? -14.863 15.843 16.323 1.00 44.84 269 CYS A O 1
ATOM 2120 N N . ASP A 1 270 ? -16.030 17.659 16.958 1.00 38.56 270 ASP A N 1
ATOM 2121 C CA . ASP A 1 270 ? -14.903 18.312 17.651 1.00 38.56 270 ASP A CA 1
ATOM 2122 C C . ASP A 1 270 ? -14.492 17.599 18.951 1.00 38.56 270 ASP A C 1
ATOM 2124 O O . ASP A 1 270 ? -13.302 17.349 19.166 1.00 38.56 270 ASP A O 1
ATOM 2128 N N . LEU A 1 271 ? -15.448 17.172 19.791 1.00 41.41 271 LEU A N 1
ATOM 2129 C CA . LEU A 1 271 ? -15.118 16.479 21.048 1.00 41.41 271 LEU A CA 1
ATOM 2130 C C . LEU A 1 271 ? -14.388 15.147 20.815 1.00 41.41 271 LEU A C 1
ATOM 2132 O O . LEU A 1 271 ? -13.459 14.801 21.546 1.00 41.41 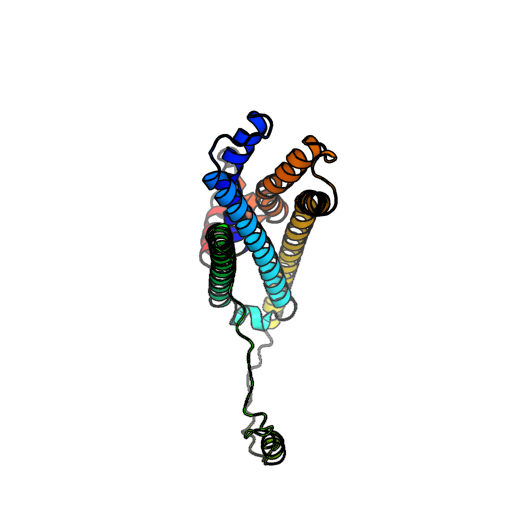271 LEU A O 1
ATOM 2136 N N . LYS A 1 272 ? -14.764 14.403 19.768 1.00 42.03 272 LYS A N 1
ATOM 2137 C CA . LYS A 1 272 ? -14.160 13.094 19.479 1.00 42.03 272 LYS A CA 1
ATOM 2138 C C . LYS A 1 272 ? -12.808 13.198 18.770 1.00 42.03 272 LYS A C 1
ATOM 2140 O O . LYS A 1 272 ? -12.000 12.276 18.879 1.00 42.03 272 LYS A O 1
ATOM 2145 N N . SER A 1 273 ? -12.535 14.315 18.090 1.00 38.62 273 SER A N 1
ATOM 2146 C CA . SER A 1 273 ? -11.200 14.621 17.560 1.00 38.62 273 SER A CA 1
ATOM 2147 C C . SER A 1 273 ? -10.195 14.950 18.674 1.00 38.62 273 SER A C 1
ATOM 2149 O O . SER A 1 273 ? -8.998 14.736 18.486 1.00 38.62 273 SER A O 1
ATOM 2151 N N . PHE A 1 274 ? -10.669 15.403 19.841 1.00 34.41 274 PHE A N 1
ATOM 2152 C CA . PHE A 1 274 ? -9.838 15.700 21.016 1.00 34.41 274 PHE A CA 1
ATOM 2153 C C . PHE A 1 274 ? -9.673 14.542 22.011 1.00 34.41 274 PHE A C 1
ATOM 2155 O O . PHE A 1 274 ? -8.926 14.678 22.977 1.00 34.41 274 PHE A O 1
ATOM 2162 N N . GLY A 1 275 ? -10.291 13.382 21.769 1.00 37.22 275 GLY A N 1
ATOM 2163 C CA . GLY A 1 275 ? -10.083 12.200 22.609 1.00 37.22 275 GLY A CA 1
ATOM 2164 C C . GLY A 1 275 ? -10.546 12.369 24.061 1.00 37.22 275 GLY A C 1
ATOM 2165 O O . GLY A 1 275 ? -9.883 11.847 24.959 1.00 37.22 275 GLY A O 1
ATOM 2166 N N . MET A 1 276 ? -11.657 13.081 24.281 1.00 29.91 276 MET A N 1
ATOM 2167 C CA . MET A 1 276 ? -12.408 13.068 25.546 1.00 29.91 276 MET A CA 1
ATOM 2168 C C . MET A 1 276 ? -13.593 12.106 25.484 1.00 29.91 276 MET A C 1
ATOM 2170 O O . MET A 1 276 ? -14.242 12.025 24.414 1.00 29.91 276 MET A O 1
#

Mean predicted aligned error: 16.25 Å

Solvent-accessible surface area (backbone atoms only — not comparable to full-atom values): 16680 Å² total; per-residue (Å²): 105,74,68,57,51,52,49,49,52,38,46,49,49,42,68,71,45,45,65,60,52,52,53,23,55,75,55,74,71,42,78,86,77,50,73,65,52,54,53,51,51,53,51,50,54,51,50,52,50,53,50,52,54,49,52,53,48,52,48,50,52,53,50,48,40,46,70,80,36,42,79,57,37,80,75,63,58,83,57,60,53,58,53,50,52,52,51,50,50,53,49,51,52,50,51,55,51,48,52,50,52,49,53,51,51,49,51,51,48,54,62,56,58,73,73,65,75,89,81,83,89,76,87,89,81,87,88,77,92,74,92,82,73,100,73,90,66,78,66,74,64,62,70,73,74,67,70,98,72,88,84,81,90,82,82,91,80,88,89,81,91,70,77,78,61,49,61,63,49,49,53,51,50,49,53,49,50,54,49,50,51,52,50,48,53,45,53,51,50,52,52,50,50,49,52,61,34,38,42,55,35,54,51,51,55,53,47,54,72,79,39,71,71,89,77,61,60,66,66,60,55,51,51,20,53,51,36,50,55,52,49,48,61,45,55,62,50,51,46,50,73,69,31,65,66,56,47,51,58,53,48,69,72,41,77,92,63,68,81,85,71,92,72,67,61,66,57,53,58,55,44,58,75,68,73,111

Foldseek 3Di:
DLLVVLLVLLVVLCVVQVVQLVVCVVVVVDRDPDDVVVVVSVLSNVLSLVLNVLSLVLVVVLLCCCQVPVVCCVPPPDPVSVVVSVVVSVVVNVVSVVVVVVVVVVVVVVVVVVPDDDDDDDDDDDDDDDPDDPDPDPPVVVVVPPDPDDDDDDDDDDDDDPPPVVVVVVVVVVVVVVLSVLVVVLSVVLVVLQCVLQVLVVVVVVCVVVPPPVPDDVVSNSSSVVSNSVSSVVSVVSCCVSPPLCVLVVLVVDPVPPPDDPDPSVVVVVVVVVPD

InterPro domains:
  IPR000276 G protein-coupled receptor, rhodopsin-like [PF00001] (1-106)
  IPR000276 G protein-coupled receptor, rhodopsin-like [PR00237] (45-67)
  IPR000276 G protein-coupled receptor, rhodopsin-like [PR00237] (183-207)
  IPR000276 G protein-coupled receptor, rhodopsin-like [PR00237] (221-247)
  IPR017452 GPCR, rhodopsin-like, 7TM [PS50262] (1-239)
  IPR051509 GPCR with Orphan and Phoenixin-Mediated Functions [PTHR19268] (85-267)

Organism: NCBI:txid57068

Radius of gyration: 29.18 Å; Cα contacts (8 Å, |Δi|>4): 95; chains: 1; bounding box: 84×51×79 Å

Sequence (276 aa):
YLLLDLCLADGLRSLACFPFVMLSVRSGAAWPHGPLSCKVLAFLAVLFCFHAAFLLFCVGVTRYMAIAHHRFYAKRMTGWTCLATLGFMLMLAAVIAATHLVYIKLLFFIHGHRKMKPAQLVPAISQNWTFHGPGATGQAAANWTAGFGRGPTPPTLVGIRQATHSQIKRLLVLEEFKMEKRLCKMFYMITLLFLLLWSPYIVACYLRVFIKASSIPQVYLTTSVWMTFAQAGVNPILCFIFNKELRVCLRAHFPCCQSIQSTQGTILCDLKSFGM

pLDDT: mean 70.96, std 16.01, range [29.91, 92.5]

Secondary structure (DSSP, 8-state):
-HHHHHHHHHHHHHHHHHHHHHHHHHTTT---SHHHHHHHHHHHHHHHHHHHHHHHHHHHHHHHHHHHTHHHHHHH-SSHHHHHHHHHHHHHHHHHHHHHHHHHHHHHHHHHHTTPPPPP-------------S--S-TTTTTTSS-----------------SSHHHHHHHHHHHHHHHHHHHHHHHHHHHHHHHHHHHHHHHHHHHHHS-GGGS-HHHHHHHHHHHHHHHHHHHHHHHHH-HHHHHHHHHHSGGG-SS-TTTHHHHHHHHHTT-

Nearest PDB structures (foldseek):
  8hpt-assembly1_A  TM=6.518E-01  e=1.060E-02  Mus musculus
  5uen-assembly1_A  TM=5.556E-01  e=3.180E-02  Homo sapiens
  5uen-assembly1_B  TM=5.720E-01  e=6.616E-02  Homo sapiens
  9iyb-assembly1_A  TM=5.482E-01  e=5.958E-02  Homo sapiens
  5kw2-assembly1_A  TM=7.782E-01  e=1.005E+00  Homo sapiens